Protein AF-A0AA35RK53-F1 (afdb_monomer_lite)

Radius of gyration: 33.35 Å; chains: 1; bounding box: 80×102×59 Å

Organism: Geodia barretti (NCBI:txid519541)

Structure (mmCIF, N/CA/C/O backbone):
data_AF-A0AA35RK53-F1
#
_entry.id   AF-A0AA35RK53-F1
#
loop_
_atom_site.group_PDB
_atom_site.id
_atom_site.type_symbol
_atom_site.label_atom_id
_atom_site.label_alt_id
_atom_site.label_comp_id
_atom_site.label_asym_id
_atom_site.label_entity_id
_atom_site.label_seq_id
_atom_site.pdbx_PDB_ins_code
_atom_site.Cartn_x
_atom_site.Cartn_y
_atom_site.Cartn_z
_atom_site.occupancy
_atom_site.B_iso_or_equiv
_atom_site.auth_seq_id
_atom_site.auth_comp_id
_atom_site.auth_asym_id
_atom_site.auth_atom_id
_atom_site.pdbx_PDB_model_num
ATOM 1 N N . ALA A 1 1 ? 14.355 -31.592 -8.304 1.00 63.59 1 ALA A N 1
ATOM 2 C CA . ALA A 1 1 ? 13.501 -31.506 -7.093 1.00 63.59 1 ALA A CA 1
ATOM 3 C C . ALA A 1 1 ? 13.730 -30.232 -6.264 1.00 63.59 1 ALA A C 1
ATOM 5 O O . ALA A 1 1 ? 12.750 -29.632 -5.846 1.00 63.59 1 ALA A O 1
ATOM 6 N N . SER A 1 2 ? 14.978 -29.804 -6.009 1.00 84.50 2 SER A N 1
ATOM 7 C CA . SER A 1 2 ? 15.268 -28.591 -5.212 1.00 84.50 2 SER A CA 1
ATOM 8 C C . SER A 1 2 ? 14.696 -27.302 -5.826 1.00 84.50 2 SER A C 1
ATOM 10 O O . SER A 1 2 ? 13.985 -26.572 -5.142 1.00 84.50 2 SER A O 1
ATOM 12 N N . GLU A 1 3 ? 14.919 -27.075 -7.125 1.00 92.06 3 GLU A N 1
ATOM 13 C CA . GLU A 1 3 ? 14.491 -25.839 -7.800 1.00 92.06 3 GLU A CA 1
ATOM 14 C C . GLU A 1 3 ? 12.965 -25.690 -7.890 1.00 92.06 3 GLU A C 1
ATOM 16 O O . GLU A 1 3 ? 12.440 -24.626 -7.579 1.00 92.06 3 GLU A O 1
ATOM 21 N N . LEU A 1 4 ? 12.225 -26.772 -8.167 1.00 94.00 4 LEU A N 1
ATOM 22 C CA . LEU A 1 4 ? 10.753 -26.731 -8.193 1.00 94.00 4 LEU A CA 1
ATOM 23 C C . LEU A 1 4 ? 10.157 -26.299 -6.844 1.00 94.00 4 LEU A C 1
ATOM 25 O O . LEU A 1 4 ? 9.155 -25.590 -6.807 1.00 94.00 4 LEU A O 1
ATOM 29 N N . ARG A 1 5 ? 10.784 -26.687 -5.725 1.00 94.12 5 ARG A N 1
ATOM 30 C CA . ARG A 1 5 ? 10.340 -26.260 -4.389 1.00 94.12 5 ARG A CA 1
ATOM 31 C C . ARG A 1 5 ? 10.546 -24.765 -4.169 1.00 94.12 5 ARG A C 1
ATOM 33 O O . ARG A 1 5 ? 9.706 -24.132 -3.535 1.00 94.12 5 ARG A O 1
ATOM 40 N N . LYS A 1 6 ? 11.643 -24.198 -4.678 1.00 95.50 6 LYS A N 1
ATOM 41 C CA . LYS A 1 6 ? 11.921 -22.759 -4.567 1.00 95.50 6 LYS A CA 1
ATOM 42 C C . LYS A 1 6 ? 10.910 -21.948 -5.369 1.00 95.50 6 LYS A C 1
ATOM 44 O O . LYS A 1 6 ? 10.306 -21.041 -4.806 1.00 95.50 6 LYS A O 1
ATOM 49 N N . VAL A 1 7 ? 10.674 -22.338 -6.623 1.00 95.38 7 VAL A N 1
ATOM 50 C CA . VAL A 1 7 ? 9.692 -21.688 -7.505 1.00 95.38 7 VAL A CA 1
ATOM 51 C C . VAL A 1 7 ? 8.298 -21.736 -6.881 1.00 95.38 7 VAL A C 1
ATOM 53 O O . VAL A 1 7 ? 7.684 -20.693 -6.671 1.00 95.38 7 VAL A O 1
ATOM 56 N N . SER A 1 8 ? 7.852 -22.920 -6.448 1.00 96.19 8 SER A N 1
ATOM 57 C CA . SER A 1 8 ? 6.562 -23.083 -5.766 1.00 96.19 8 SER A CA 1
ATOM 58 C C . SER A 1 8 ? 6.447 -22.212 -4.506 1.00 96.19 8 SER A C 1
ATOM 60 O O . SER A 1 8 ? 5.409 -21.595 -4.265 1.00 96.19 8 SER A O 1
ATOM 62 N N . ARG A 1 9 ? 7.522 -22.100 -3.711 1.00 95.81 9 ARG A N 1
ATOM 63 C CA . ARG A 1 9 ? 7.539 -21.238 -2.522 1.00 95.81 9 ARG A CA 1
ATOM 64 C C . ARG A 1 9 ? 7.428 -19.759 -2.879 1.00 95.81 9 ARG A C 1
ATOM 66 O O . ARG A 1 9 ? 6.720 -19.038 -2.182 1.00 95.81 9 ARG A O 1
ATOM 73 N N . TRP A 1 10 ? 8.119 -19.292 -3.915 1.00 95.94 10 TRP A N 1
ATOM 74 C CA . TRP A 1 10 ? 8.025 -17.899 -4.356 1.00 95.94 10 TRP A CA 1
ATOM 75 C C . TRP A 1 10 ? 6.619 -17.555 -4.835 1.00 95.94 10 TRP A C 1
ATOM 77 O O . TRP A 1 10 ? 6.064 -16.548 -4.399 1.00 95.94 10 TRP A O 1
ATOM 87 N N . GLU A 1 11 ? 6.011 -18.428 -5.637 1.00 97.12 11 GLU A N 1
ATOM 88 C CA . GLU A 1 11 ? 4.624 -18.268 -6.074 1.00 97.12 11 GLU A CA 1
ATOM 89 C C . GLU A 1 11 ? 3.655 -18.227 -4.890 1.00 97.12 11 GLU A C 1
ATOM 91 O O . GLU A 1 11 ? 2.793 -17.349 -4.824 1.00 97.12 11 GLU A O 1
ATOM 96 N N . TYR A 1 12 ? 3.816 -19.141 -3.926 1.00 96.94 12 TYR A N 1
ATOM 97 C CA . TYR A 1 12 ? 3.001 -19.153 -2.714 1.00 96.94 12 TYR A CA 1
ATOM 98 C C . TYR A 1 12 ? 3.155 -17.857 -1.918 1.00 96.94 12 TYR A C 1
ATOM 100 O O . TYR A 1 12 ? 2.156 -17.277 -1.515 1.00 96.94 12 TYR A O 1
ATOM 108 N N . LEU A 1 13 ? 4.379 -17.366 -1.709 1.00 97.31 13 LEU A N 1
ATOM 109 C CA . LEU A 1 13 ? 4.610 -16.127 -0.962 1.00 97.31 13 LEU A CA 1
ATOM 110 C C . LEU A 1 13 ? 4.017 -14.905 -1.673 1.00 97.31 13 LEU A C 1
ATOM 112 O O . LEU A 1 13 ? 3.473 -14.025 -1.005 1.00 97.31 13 LEU A O 1
ATOM 116 N N . GLY A 1 14 ? 4.080 -14.864 -3.007 1.00 95.69 14 GLY A N 1
ATOM 117 C CA . GLY A 1 14 ? 3.433 -13.828 -3.811 1.00 95.69 14 GLY A CA 1
ATOM 118 C C . GLY A 1 14 ? 1.914 -13.835 -3.637 1.00 95.69 14 GLY A C 1
ATOM 119 O O . GLY A 1 14 ? 1.332 -12.813 -3.267 1.00 95.69 14 GLY A O 1
ATOM 120 N N . LYS A 1 15 ? 1.283 -15.005 -3.810 1.00 97.69 15 LYS A N 1
ATOM 121 C CA . LYS A 1 15 ? -0.164 -15.193 -3.597 1.00 97.69 15 LYS A CA 1
ATOM 122 C C . LYS A 1 15 ? -0.565 -14.855 -2.164 1.00 97.69 15 LYS A C 1
ATOM 124 O O . LYS A 1 15 ? -1.471 -14.058 -1.948 1.00 97.69 15 LYS A O 1
ATOM 129 N N . ARG A 1 16 ? 0.185 -15.360 -1.185 1.00 97.81 16 ARG A N 1
ATOM 130 C CA . ARG A 1 16 ? -0.079 -15.158 0.241 1.00 97.81 16 ARG A CA 1
ATOM 131 C C . ARG A 1 16 ? -0.005 -13.692 0.646 1.00 97.81 16 ARG A C 1
ATOM 133 O O . ARG A 1 16 ? -0.810 -13.239 1.453 1.00 97.81 16 ARG A O 1
ATOM 140 N N . ARG A 1 17 ? 0.955 -12.945 0.096 1.00 95.12 17 ARG A N 1
ATOM 141 C CA . ARG A 1 17 ? 1.045 -11.496 0.303 1.00 95.12 17 ARG A CA 1
ATOM 142 C C . ARG A 1 17 ? -0.202 -10.793 -0.233 1.00 95.12 17 ARG A C 1
ATOM 144 O O . ARG A 1 17 ? -0.721 -9.913 0.442 1.00 95.12 17 ARG A O 1
ATOM 151 N N . ALA A 1 18 ? -0.668 -11.160 -1.428 1.00 96.06 18 ALA A N 1
ATOM 152 C CA . ALA A 1 18 ? -1.866 -10.567 -2.017 1.00 96.06 18 ALA A CA 1
ATOM 153 C C . ALA A 1 18 ? -3.121 -10.880 -1.186 1.00 96.06 18 ALA A C 1
ATOM 155 O O . ALA A 1 18 ? -3.829 -9.950 -0.813 1.00 96.06 18 ALA A O 1
ATOM 156 N N . GLU A 1 19 ? -3.323 -12.149 -0.817 1.00 97.81 19 GLU A N 1
ATOM 157 C CA . GLU A 1 19 ? -4.418 -12.597 0.056 1.00 97.81 19 GLU A CA 1
ATOM 158 C C . GLU A 1 19 ? -4.453 -11.820 1.374 1.00 97.81 19 GLU A C 1
ATOM 160 O O . GLU A 1 19 ? -5.504 -11.336 1.771 1.00 97.81 19 GLU A O 1
ATOM 165 N N . LYS A 1 20 ? -3.299 -11.637 2.031 1.00 97.00 20 LYS A N 1
ATOM 166 C CA . LYS A 1 20 ? -3.234 -10.943 3.325 1.00 97.00 20 LYS A CA 1
ATOM 167 C C . LYS A 1 20 ? -3.585 -9.459 3.254 1.00 97.00 20 LYS A C 1
ATOM 169 O O . LYS A 1 20 ? -4.083 -8.917 4.233 1.00 97.00 20 LYS A O 1
ATOM 174 N N . VAL A 1 21 ? -3.323 -8.802 2.125 1.00 97.38 21 VAL A N 1
ATOM 175 C CA . VAL A 1 21 ? -3.733 -7.403 1.929 1.00 97.38 21 VAL A CA 1
ATOM 176 C C . VAL A 1 21 ? -5.242 -7.304 1.714 1.00 97.38 21 VAL A C 1
ATOM 178 O O . VAL A 1 21 ? -5.852 -6.368 2.218 1.00 97.38 21 VAL A O 1
ATOM 181 N N . VAL A 1 22 ? -5.839 -8.265 1.002 1.00 97.88 22 VAL A N 1
ATOM 182 C CA . VAL A 1 22 ? -7.299 -8.336 0.829 1.00 97.88 22 VAL A CA 1
ATOM 183 C C . VAL A 1 22 ? -7.976 -8.607 2.170 1.00 97.88 22 VAL A C 1
ATOM 185 O O . VAL A 1 22 ? -8.822 -7.826 2.573 1.00 97.88 22 VAL A O 1
ATOM 188 N N . GLU A 1 23 ? -7.509 -9.612 2.915 1.00 97.69 23 GLU A N 1
ATOM 189 C CA . GLU A 1 23 ? -8.007 -9.929 4.262 1.00 97.69 23 GLU A CA 1
ATOM 190 C C . GLU A 1 23 ? -7.956 -8.709 5.195 1.00 97.69 23 GLU A C 1
ATOM 192 O O . GLU A 1 23 ? -8.937 -8.404 5.856 1.00 97.69 23 GLU A O 1
ATOM 197 N N . LEU A 1 24 ? -6.854 -7.946 5.200 1.00 98.06 24 LEU A N 1
ATOM 198 C CA . LEU A 1 24 ? -6.752 -6.726 6.011 1.00 98.06 24 LEU A CA 1
ATOM 199 C C . LEU A 1 24 ? -7.747 -5.634 5.587 1.00 98.06 24 LEU A C 1
ATOM 201 O O . LEU A 1 24 ? -8.206 -4.858 6.426 1.00 98.06 24 LEU A O 1
ATOM 205 N N . ARG A 1 25 ? -8.036 -5.532 4.287 1.00 97.81 25 ARG A N 1
ATOM 206 C CA . ARG A 1 25 ? -8.996 -4.567 3.746 1.00 97.81 25 ARG A CA 1
ATOM 207 C C . ARG A 1 25 ? -10.424 -4.950 4.126 1.00 97.81 25 ARG A C 1
ATOM 209 O O . ARG A 1 25 ? -11.182 -4.074 4.531 1.00 97.81 25 ARG A O 1
ATOM 216 N N . ASP A 1 26 ? -10.748 -6.233 4.028 1.00 98.19 26 ASP A N 1
ATOM 217 C CA . ASP A 1 26 ? -12.053 -6.778 4.400 1.00 98.19 26 ASP A CA 1
ATOM 218 C C . ASP A 1 26 ? -12.273 -6.656 5.916 1.00 98.19 26 ASP A C 1
ATOM 220 O O . ASP A 1 26 ? -13.304 -6.144 6.337 1.00 98.19 26 ASP A O 1
ATOM 224 N N . ASP A 1 27 ? -11.259 -6.971 6.732 1.00 97.56 27 ASP A N 1
ATOM 225 C CA . ASP A 1 27 ? -11.285 -6.768 8.188 1.00 97.56 27 ASP A CA 1
ATOM 226 C C . ASP A 1 27 ? -11.613 -5.312 8.565 1.00 97.56 27 ASP A C 1
ATOM 228 O O . ASP A 1 27 ? -12.356 -5.057 9.512 1.00 97.56 27 ASP A O 1
ATOM 232 N N . LEU A 1 28 ? -11.025 -4.340 7.857 1.00 97.69 28 LEU A N 1
ATOM 233 C CA . LEU A 1 28 ? -11.290 -2.918 8.088 1.00 97.69 28 LEU A CA 1
ATOM 234 C C . LEU A 1 28 ? -12.712 -2.526 7.672 1.00 97.69 28 LEU A C 1
ATOM 236 O O . LEU A 1 28 ? -13.356 -1.763 8.390 1.00 97.69 28 LEU A O 1
ATOM 240 N N . ALA A 1 29 ? -13.197 -3.047 6.544 1.00 97.88 29 ALA A N 1
ATOM 241 C CA . ALA A 1 29 ? -14.552 -2.792 6.065 1.00 97.88 29 ALA A CA 1
ATOM 242 C C . ALA A 1 29 ? -15.610 -3.374 7.016 1.00 97.88 29 ALA A C 1
ATOM 244 O O . ALA A 1 29 ? -16.604 -2.712 7.313 1.00 97.88 29 ALA A O 1
ATOM 245 N N . ASP A 1 30 ? -15.369 -4.575 7.542 1.00 97.44 30 ASP A N 1
ATOM 246 C CA . ASP A 1 30 ? -16.231 -5.212 8.535 1.00 97.44 30 ASP A CA 1
ATOM 247 C C . ASP A 1 30 ? -16.241 -4.429 9.851 1.00 97.44 30 ASP A C 1
ATOM 249 O O . ASP A 1 30 ? -17.304 -4.233 10.440 1.00 97.44 30 ASP A O 1
ATOM 253 N N . GLU A 1 31 ? -15.084 -3.940 10.313 1.00 95.56 31 GLU A N 1
ATOM 254 C CA . GLU A 1 31 ? -15.009 -3.086 11.505 1.00 95.56 31 GLU A CA 1
ATOM 255 C C . GLU A 1 31 ? -15.782 -1.772 11.313 1.00 95.56 31 GLU A C 1
ATOM 257 O O . GLU A 1 31 ? -16.543 -1.375 12.197 1.00 95.56 31 GLU A O 1
ATOM 262 N N . GLU A 1 32 ? -15.633 -1.116 10.160 1.00 94.94 32 GLU A N 1
ATOM 263 C CA . GLU A 1 32 ? -16.369 0.109 9.835 1.00 94.94 32 GLU A CA 1
ATOM 264 C C . GLU A 1 32 ? -17.883 -0.140 9.783 1.00 94.94 32 GLU A C 1
ATOM 266 O O . GLU A 1 32 ? -18.657 0.621 10.368 1.00 94.94 32 GLU A O 1
ATOM 271 N N . PHE A 1 33 ? -18.307 -1.232 9.143 1.00 96.62 33 PHE A N 1
ATOM 272 C CA . PHE A 1 33 ? -19.716 -1.588 9.008 1.00 96.62 33 PHE A CA 1
ATOM 273 C C . PHE A 1 33 ? -20.353 -2.014 10.337 1.00 96.62 33 PHE A C 1
ATOM 275 O O . PHE A 1 33 ? -21.461 -1.587 10.660 1.00 96.62 33 PHE A O 1
ATOM 282 N N . LEU A 1 34 ? -19.675 -2.854 11.123 1.00 95.69 34 LEU A N 1
ATOM 283 C CA . LEU A 1 34 ? -20.233 -3.424 12.351 1.00 95.69 34 LEU A CA 1
ATOM 284 C C . LEU A 1 34 ? -20.271 -2.414 13.504 1.00 95.69 34 LEU A C 1
ATOM 286 O O . LEU A 1 34 ? -21.145 -2.500 14.370 1.00 95.69 34 LEU A O 1
ATOM 290 N N . PHE A 1 35 ? -19.327 -1.468 13.534 1.00 94.75 35 PHE A N 1
ATOM 291 C CA . PHE A 1 35 ? -19.141 -0.553 14.660 1.00 94.75 35 PHE A CA 1
ATOM 292 C C . PHE A 1 35 ? -19.462 0.915 14.354 1.00 94.75 35 PHE A C 1
ATOM 294 O O . PHE A 1 35 ? -19.226 1.747 15.235 1.00 94.75 35 PHE A O 1
ATOM 301 N N . SER A 1 36 ? -20.053 1.235 13.193 1.00 92.31 36 SER A N 1
ATOM 302 C CA . SER A 1 36 ? -20.387 2.610 12.767 1.00 92.31 36 SER A CA 1
ATOM 303 C C . SER A 1 36 ? -21.145 3.420 13.826 1.00 92.31 36 SER A C 1
ATOM 305 O O . SER A 1 36 ? -20.862 4.598 14.042 1.00 92.31 36 SER A O 1
ATOM 307 N N . ASP A 1 37 ? -22.076 2.770 14.527 1.00 92.88 37 ASP A N 1
ATOM 308 C CA . ASP A 1 37 ? -22.997 3.416 15.469 1.00 92.88 37 ASP A CA 1
ATOM 309 C C . ASP A 1 37 ? -22.523 3.309 16.931 1.00 92.88 37 ASP A C 1
ATOM 311 O O . ASP A 1 37 ? -23.157 3.827 17.856 1.00 92.88 37 ASP A O 1
ATOM 315 N N . SER A 1 38 ? -21.400 2.625 17.165 1.00 93.50 38 SER A N 1
ATOM 316 C CA . SER A 1 38 ? -20.881 2.328 18.499 1.00 93.50 38 SER A CA 1
ATOM 317 C C . SER A 1 38 ? -19.721 3.249 18.889 1.00 93.50 38 SER A C 1
ATOM 319 O O . SER A 1 38 ? -18.963 3.749 18.061 1.00 93.50 38 SER A O 1
ATOM 321 N N . LYS A 1 39 ? -19.551 3.489 20.193 1.00 92.81 39 LYS A N 1
ATOM 322 C CA . LYS A 1 39 ? -18.408 4.259 20.701 1.00 92.81 39 LYS A CA 1
ATOM 323 C C . LYS A 1 39 ? -17.227 3.322 20.941 1.00 92.81 39 LYS A C 1
ATOM 325 O O . LYS A 1 39 ? -17.216 2.617 21.945 1.00 92.81 39 LYS A O 1
ATOM 330 N N . LEU A 1 40 ? -16.220 3.377 20.069 1.00 93.19 40 LEU A N 1
ATOM 331 C CA . LEU A 1 40 ? -14.975 2.628 20.253 1.00 93.19 40 LEU A CA 1
ATOM 332 C C . LEU A 1 40 ? -14.180 3.137 21.465 1.00 93.19 40 LEU A C 1
ATOM 334 O O . LEU A 1 40 ? -14.065 4.349 21.703 1.00 93.19 40 LEU A O 1
ATOM 338 N N . THR A 1 41 ? -13.580 2.206 22.202 1.00 97.00 41 THR A N 1
ATOM 339 C CA . THR A 1 41 ? -12.625 2.498 23.275 1.00 97.00 41 THR A CA 1
ATOM 340 C C . THR A 1 41 ? -11.318 3.065 22.710 1.00 97.00 41 THR A C 1
ATOM 342 O O . THR A 1 41 ? -11.027 2.956 21.519 1.00 97.00 41 THR A O 1
ATOM 345 N N . ARG A 1 42 ? -10.481 3.670 23.566 1.00 97.19 42 ARG A N 1
ATOM 346 C CA . ARG A 1 42 ? -9.186 4.229 23.134 1.00 97.19 42 ARG A CA 1
ATOM 347 C C . ARG A 1 42 ? -8.299 3.179 22.453 1.00 97.19 42 ARG A C 1
ATOM 349 O O . ARG A 1 42 ? -7.722 3.457 21.411 1.00 97.19 42 ARG A O 1
ATOM 356 N N . VAL A 1 43 ? -8.233 1.977 23.023 1.00 97.38 43 VAL A N 1
ATOM 357 C CA . VAL A 1 43 ? -7.381 0.887 22.519 1.00 97.38 43 VAL A CA 1
ATOM 358 C C . VAL A 1 43 ? -7.872 0.377 21.163 1.00 97.38 43 VAL A C 1
ATOM 360 O O . VAL A 1 43 ? -7.066 0.088 20.283 1.00 97.38 43 VAL A O 1
ATOM 363 N N . GLU A 1 44 ? -9.187 0.280 20.973 1.00 95.00 44 GLU A N 1
ATOM 364 C CA . GLU A 1 44 ? -9.770 -0.147 19.696 1.00 95.00 44 GLU A CA 1
ATOM 365 C C . GLU A 1 44 ? -9.538 0.895 18.601 1.00 95.00 44 GLU A C 1
ATOM 367 O O . GLU A 1 44 ? -9.161 0.527 17.492 1.00 95.00 44 GLU A O 1
ATOM 372 N N . LYS A 1 45 ? -9.655 2.190 18.925 1.00 96.25 45 LYS A N 1
ATOM 373 C CA . LYS A 1 45 ? -9.309 3.274 17.992 1.00 96.25 45 LYS A CA 1
ATOM 374 C C . LYS A 1 45 ? -7.847 3.217 17.566 1.00 96.25 45 LYS A C 1
ATOM 376 O O . LYS A 1 45 ? -7.565 3.233 16.376 1.00 96.25 45 LYS A O 1
ATOM 381 N N . GLU A 1 46 ? -6.923 3.085 18.518 1.00 97.88 46 GLU A N 1
ATOM 382 C CA . GLU A 1 46 ? -5.489 2.961 18.221 1.00 97.88 46 GLU A CA 1
ATOM 383 C C . GLU A 1 46 ? -5.195 1.732 17.343 1.00 97.88 46 GLU A C 1
ATOM 385 O O . GLU A 1 46 ? -4.396 1.803 16.408 1.00 97.88 46 GLU A O 1
ATOM 390 N N . ARG A 1 47 ? -5.874 0.605 17.598 1.00 97.00 47 ARG A N 1
ATOM 391 C CA . ARG A 1 47 ? -5.767 -0.607 16.774 1.00 97.00 47 ARG A CA 1
ATOM 392 C C . ARG A 1 47 ? -6.287 -0.381 15.352 1.00 97.00 47 ARG A C 1
ATOM 394 O O . ARG A 1 47 ? -5.608 -0.782 14.407 1.00 97.00 47 ARG A O 1
ATOM 401 N N . TYR A 1 48 ? -7.448 0.252 15.200 1.00 96.31 48 TYR A N 1
ATOM 402 C CA . TYR A 1 48 ? -8.033 0.587 13.900 1.00 96.31 48 TYR A CA 1
ATOM 403 C C . TYR A 1 48 ? -7.120 1.536 13.107 1.00 96.31 48 TYR A C 1
ATOM 405 O O . TYR A 1 48 ? -6.785 1.285 11.949 1.00 96.31 48 TYR A O 1
ATOM 413 N N . GLU A 1 49 ? -6.606 2.582 13.756 1.00 97.06 49 GLU A N 1
ATOM 414 C CA . GLU A 1 49 ? -5.629 3.500 13.164 1.00 97.06 49 GLU A CA 1
ATOM 415 C C . GLU A 1 49 ? -4.335 2.791 12.745 1.00 97.06 49 GLU A C 1
ATOM 417 O O . GLU A 1 49 ? -3.742 3.112 11.718 1.00 97.06 49 GLU A O 1
ATOM 422 N N . HIS A 1 50 ? -3.870 1.818 13.526 1.00 98.25 50 HIS A N 1
ATOM 423 C CA . HIS A 1 50 ? -2.697 1.036 13.155 1.00 98.25 50 HIS A CA 1
ATOM 424 C C . HIS A 1 50 ? -2.965 0.160 11.921 1.00 98.25 50 HIS A C 1
ATOM 426 O O . HIS A 1 50 ? -2.137 0.120 11.012 1.00 98.25 50 HIS A O 1
ATOM 432 N N . LYS A 1 51 ? -4.123 -0.514 11.854 1.00 98.12 51 LYS A N 1
ATOM 433 C CA . LYS A 1 51 ? -4.522 -1.323 10.688 1.00 98.12 51 LYS A CA 1
ATOM 434 C C . LYS A 1 51 ? -4.641 -0.479 9.417 1.00 98.12 51 LYS A C 1
ATOM 436 O O . LYS A 1 51 ? -4.108 -0.871 8.382 1.00 98.12 51 LYS A O 1
ATOM 441 N N . THR A 1 52 ? -5.275 0.690 9.503 1.00 98.12 52 THR A N 1
ATOM 442 C CA . THR A 1 52 ? -5.423 1.616 8.366 1.00 98.12 52 THR A CA 1
ATOM 443 C C . THR A 1 52 ? -4.073 2.145 7.877 1.00 98.12 52 THR A C 1
ATOM 445 O O . THR A 1 52 ? -3.803 2.106 6.677 1.00 98.12 52 THR A O 1
ATOM 448 N N . LYS A 1 53 ? -3.176 2.551 8.789 1.00 98.31 53 LYS A N 1
ATOM 449 C CA . LYS A 1 53 ? -1.794 2.941 8.445 1.00 98.31 53 LYS A CA 1
ATOM 450 C C . LYS A 1 53 ? -1.028 1.802 7.773 1.00 98.31 53 LYS A C 1
ATOM 452 O O . LYS A 1 53 ? -0.311 2.036 6.804 1.00 98.31 53 LYS A O 1
ATOM 457 N N . LEU A 1 54 ? -1.188 0.573 8.265 1.00 98.31 54 LEU A N 1
ATOM 458 C CA . LEU A 1 54 ? -0.537 -0.601 7.690 1.00 98.31 54 LEU A CA 1
ATOM 459 C C . LEU A 1 54 ? -1.035 -0.865 6.265 1.00 98.31 54 LEU A C 1
ATOM 461 O O . LEU A 1 54 ? -0.214 -1.066 5.373 1.00 98.31 54 LEU A O 1
ATOM 465 N N . LEU A 1 55 ? -2.351 -0.804 6.033 1.00 97.88 55 LEU A N 1
ATOM 466 C CA . LEU A 1 55 ? -2.932 -0.929 4.695 1.00 97.88 55 LEU A CA 1
ATOM 467 C C . LEU A 1 55 ? -2.333 0.121 3.745 1.00 97.88 55 LEU A C 1
ATOM 469 O O . LEU A 1 55 ? -1.789 -0.251 2.705 1.00 97.88 55 LEU A O 1
ATOM 473 N N . ALA A 1 56 ? -2.343 1.399 4.137 1.00 98.00 56 ALA A N 1
ATOM 474 C CA . ALA A 1 56 ? -1.799 2.493 3.333 1.00 98.00 56 ALA A CA 1
ATOM 475 C C . ALA A 1 56 ? -0.325 2.262 2.963 1.00 98.00 56 ALA A C 1
ATOM 477 O O . ALA A 1 56 ? 0.023 2.272 1.783 1.00 98.00 56 ALA A O 1
ATOM 478 N N . LEU A 1 57 ? 0.519 1.930 3.945 1.00 98.19 57 LEU A N 1
ATOM 479 C CA . LEU A 1 57 ? 1.937 1.652 3.714 1.00 98.19 57 LEU A CA 1
ATOM 480 C C . LEU A 1 57 ? 2.146 0.462 2.763 1.00 98.19 57 LEU A C 1
ATOM 482 O O . LEU A 1 57 ? 3.033 0.483 1.908 1.00 98.19 57 LEU A O 1
ATOM 486 N N . THR A 1 58 ? 1.326 -0.589 2.879 1.00 96.69 58 THR A N 1
ATOM 487 C CA . THR A 1 58 ? 1.417 -1.738 1.964 1.00 96.69 58 THR A CA 1
ATOM 488 C C . THR A 1 58 ? 0.990 -1.394 0.538 1.00 96.69 58 THR A C 1
ATOM 490 O O . THR A 1 58 ? 1.588 -1.908 -0.410 1.00 96.69 58 THR A O 1
ATOM 493 N N . GLU A 1 59 ? -0.012 -0.531 0.361 1.00 96.06 59 GLU A N 1
ATOM 494 C CA . GLU A 1 59 ? -0.440 -0.050 -0.955 1.00 96.06 59 GLU A CA 1
ATOM 495 C C . GLU A 1 59 ? 0.610 0.871 -1.585 1.00 96.06 59 GLU A C 1
ATOM 497 O O . GLU A 1 59 ? 0.941 0.706 -2.758 1.00 96.06 59 GLU A O 1
ATOM 502 N N . GLU A 1 60 ? 1.185 1.790 -0.809 1.00 96.94 60 GLU A N 1
ATOM 503 C CA . GLU A 1 60 ? 2.288 2.655 -1.239 1.00 96.94 60 GLU A CA 1
ATOM 504 C C . GLU A 1 60 ? 3.503 1.839 -1.675 1.00 96.94 60 GLU A C 1
ATOM 506 O O . GLU A 1 60 ? 4.047 2.070 -2.753 1.00 96.94 60 GLU A O 1
ATOM 511 N N . HIS A 1 61 ? 3.881 0.816 -0.904 1.00 95.38 61 HIS A N 1
ATOM 512 C CA . HIS A 1 61 ? 4.974 -0.077 -1.276 1.00 95.38 61 HIS A CA 1
ATOM 513 C C . HIS A 1 61 ? 4.685 -0.830 -2.586 1.00 95.38 61 HIS A C 1
ATOM 515 O O . HIS A 1 61 ? 5.594 -1.043 -3.390 1.00 95.38 61 HIS A O 1
ATOM 521 N N . LYS A 1 62 ? 3.441 -1.272 -2.825 1.00 92.88 62 LYS A N 1
ATOM 522 C CA . LYS A 1 62 ? 3.071 -1.911 -4.102 1.00 92.88 62 LYS A CA 1
ATOM 523 C C . LYS A 1 62 ? 3.210 -0.931 -5.270 1.00 92.88 62 LYS A C 1
ATOM 525 O O . LYS A 1 62 ? 3.867 -1.269 -6.249 1.00 92.88 62 LYS A O 1
ATOM 530 N N . LYS A 1 63 ? 2.679 0.287 -5.126 1.00 93.56 63 LYS A N 1
ATOM 531 C CA . LYS A 1 63 ? 2.781 1.354 -6.138 1.00 93.56 63 LYS A CA 1
ATOM 532 C C . LYS A 1 63 ? 4.237 1.730 -6.429 1.00 93.56 63 LYS A C 1
ATOM 534 O O . LYS A 1 63 ? 4.620 1.862 -7.586 1.00 93.56 63 LYS A O 1
ATOM 539 N N . ALA A 1 64 ? 5.065 1.852 -5.392 1.00 93.12 64 ALA A N 1
ATOM 540 C CA . ALA A 1 64 ? 6.488 2.144 -5.538 1.00 93.12 64 ALA A CA 1
ATOM 541 C C . ALA A 1 64 ? 7.230 1.031 -6.295 1.00 93.12 64 ALA A C 1
ATOM 543 O O . ALA A 1 64 ? 8.031 1.325 -7.178 1.00 93.12 64 ALA A O 1
ATOM 544 N N . ALA A 1 65 ? 6.926 -0.240 -6.008 1.00 89.00 65 ALA A N 1
ATOM 545 C CA . ALA A 1 65 ? 7.514 -1.375 -6.720 1.00 89.00 65 ALA A CA 1
ATOM 546 C C . ALA A 1 65 ? 7.097 -1.426 -8.204 1.00 89.00 65 ALA A C 1
ATOM 548 O O . ALA A 1 65 ? 7.892 -1.813 -9.059 1.00 89.00 65 ALA A O 1
ATOM 549 N N . GLU A 1 66 ? 5.863 -1.031 -8.526 1.00 88.06 66 GLU A N 1
ATOM 550 C CA . GLU A 1 66 ? 5.391 -0.913 -9.911 1.00 88.06 66 GLU A CA 1
ATOM 551 C C . GLU A 1 66 ? 6.116 0.213 -10.656 1.00 88.06 66 GLU A C 1
ATOM 553 O O . GLU A 1 66 ? 6.603 -0.009 -11.765 1.00 88.06 66 GLU A O 1
ATOM 558 N N . LEU A 1 67 ? 6.271 1.381 -10.026 1.00 85.62 67 LEU A N 1
ATOM 559 C CA . LEU A 1 67 ? 7.016 2.505 -10.596 1.00 85.62 67 LEU A CA 1
ATOM 560 C C . LEU A 1 67 ? 8.495 2.153 -10.817 1.00 85.62 67 LEU A C 1
ATOM 562 O O . LEU A 1 67 ? 9.038 2.405 -11.888 1.00 85.62 67 LEU A O 1
ATOM 566 N N . GLU A 1 68 ? 9.141 1.513 -9.840 1.00 80.69 68 GLU A N 1
ATOM 567 C CA . GLU A 1 68 ? 10.526 1.048 -9.961 1.00 80.69 68 GLU A CA 1
ATOM 568 C C . GLU A 1 68 ? 10.688 0.051 -11.117 1.00 80.69 68 GLU A C 1
ATOM 570 O O . GLU A 1 68 ? 11.658 0.118 -11.873 1.00 80.69 68 GLU A O 1
ATOM 575 N N . ARG A 1 69 ? 9.724 -0.863 -11.289 1.00 79.69 69 ARG A N 1
ATOM 576 C CA . ARG A 1 69 ? 9.735 -1.831 -12.390 1.00 79.69 69 ARG A CA 1
ATOM 577 C C . ARG A 1 69 ? 9.690 -1.146 -13.756 1.00 79.69 69 ARG A C 1
ATOM 579 O O . ARG A 1 69 ? 10.367 -1.619 -14.661 1.00 79.69 69 ARG A O 1
ATOM 586 N N . VAL A 1 70 ? 8.922 -0.066 -13.901 1.00 76.06 70 VAL A N 1
ATOM 587 C CA . VAL A 1 70 ? 8.836 0.711 -15.151 1.00 76.06 70 VAL A CA 1
ATOM 588 C C . VAL A 1 70 ? 10.155 1.427 -15.456 1.00 76.06 70 VAL A C 1
ATOM 590 O O . VAL A 1 70 ? 10.577 1.467 -16.606 1.00 76.06 70 VAL A O 1
ATOM 593 N N . GLN A 1 71 ? 10.844 1.935 -14.432 1.00 69.88 71 GLN A N 1
ATOM 594 C CA . GLN A 1 71 ? 12.090 2.693 -14.601 1.00 69.88 71 GLN A CA 1
ATOM 595 C C . GLN A 1 71 ? 13.323 1.816 -14.898 1.00 69.88 71 GLN A C 1
ATOM 597 O O . GLN A 1 71 ? 14.369 2.331 -15.296 1.00 69.88 71 GLN A O 1
ATOM 602 N N . ARG A 1 72 ? 13.252 0.496 -14.683 1.00 77.31 72 ARG A N 1
ATOM 603 C CA . ARG A 1 72 ? 14.382 -0.427 -14.883 1.00 77.31 72 ARG A CA 1
ATOM 604 C C . ARG A 1 72 ? 14.437 -0.943 -16.324 1.00 77.31 72 ARG A C 1
ATOM 606 O O . ARG A 1 72 ? 13.442 -1.437 -16.844 1.00 77.31 72 ARG A O 1
ATOM 613 N N . TYR A 1 73 ? 15.628 -0.926 -16.937 1.00 78.75 73 TYR A N 1
ATOM 614 C CA . TYR A 1 73 ? 15.848 -1.565 -18.242 1.00 78.75 73 TYR A CA 1
ATOM 615 C C . TYR A 1 73 ? 15.575 -3.072 -18.151 1.00 78.75 73 TYR A C 1
ATOM 617 O O . TYR A 1 73 ? 16.230 -3.789 -17.391 1.00 78.75 73 TYR A O 1
ATOM 625 N N . TYR A 1 74 ? 14.611 -3.548 -18.936 1.00 74.56 74 TYR A N 1
ATOM 626 C CA . TYR A 1 74 ? 14.296 -4.964 -19.081 1.00 74.56 74 TYR A CA 1
ATOM 627 C C . TYR A 1 74 ? 14.884 -5.465 -20.401 1.00 74.56 74 TYR A C 1
ATOM 629 O O . TYR A 1 74 ? 14.483 -5.005 -21.470 1.00 74.56 74 TYR A O 1
ATOM 637 N N . MET A 1 75 ? 15.857 -6.381 -20.325 1.00 79.19 75 MET A N 1
ATOM 638 C CA . MET A 1 75 ? 16.443 -6.993 -21.518 1.00 79.19 75 MET A CA 1
ATOM 639 C C . MET A 1 75 ? 15.380 -7.857 -22.210 1.00 79.19 75 MET A C 1
ATOM 641 O O . MET A 1 75 ? 14.842 -8.754 -21.558 1.00 79.19 75 MET A O 1
ATOM 645 N N . PRO A 1 76 ? 15.062 -7.603 -23.491 1.00 81.25 76 PRO A N 1
ATOM 646 C CA . PRO A 1 76 ? 14.107 -8.423 -24.225 1.00 81.25 76 PRO A CA 1
ATOM 647 C C . PRO A 1 76 ? 14.559 -9.886 -24.293 1.00 81.25 76 PRO A C 1
ATOM 649 O O . PRO A 1 76 ? 15.748 -10.164 -24.436 1.00 81.25 76 PRO A O 1
ATOM 652 N N . GLU A 1 77 ? 13.609 -10.813 -24.196 1.00 81.06 77 GLU A N 1
ATOM 653 C CA . GLU A 1 77 ? 13.848 -12.236 -24.449 1.00 81.06 77 GLU A CA 1
ATOM 654 C C . GLU A 1 77 ? 13.839 -12.495 -25.966 1.00 81.06 77 GLU A C 1
ATOM 656 O O . GLU A 1 77 ? 13.012 -11.926 -26.679 1.00 81.06 77 GLU A O 1
ATOM 661 N N . ASP A 1 78 ? 14.737 -13.356 -26.460 1.00 76.31 78 ASP A N 1
ATOM 662 C CA . ASP A 1 78 ? 14.997 -13.550 -27.901 1.00 76.31 78 ASP A CA 1
ATOM 663 C C . ASP A 1 78 ? 13.756 -13.972 -28.719 1.00 76.31 78 ASP A C 1
ATOM 665 O O . ASP A 1 78 ? 13.648 -13.649 -29.904 1.00 76.31 78 ASP A O 1
ATOM 669 N N . ASP A 1 79 ? 12.789 -14.645 -28.089 1.00 75.94 79 ASP A N 1
ATOM 670 C CA . ASP A 1 79 ? 11.563 -15.135 -28.736 1.00 75.94 79 ASP A CA 1
ATOM 671 C C . ASP A 1 79 ? 10.389 -14.136 -28.681 1.00 75.94 79 ASP A C 1
ATOM 673 O O . ASP A 1 79 ? 9.324 -14.373 -29.265 1.00 75.94 79 ASP A O 1
ATOM 677 N N . VAL A 1 80 ? 10.552 -13.001 -27.993 1.00 71.19 80 VAL A N 1
ATOM 678 C CA . VAL A 1 80 ? 9.483 -12.022 -27.771 1.00 71.19 80 VAL A CA 1
ATOM 679 C C . VAL A 1 80 ? 9.776 -10.770 -28.589 1.00 71.19 80 VAL A C 1
ATOM 681 O O . VAL A 1 80 ? 10.736 -10.047 -28.334 1.00 71.19 80 VAL A O 1
ATOM 684 N N . 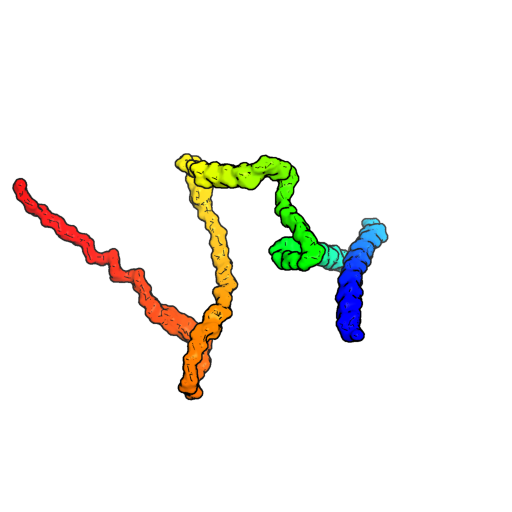LYS A 1 81 ? 8.917 -10.468 -29.576 1.00 72.25 81 LYS A N 1
ATOM 685 C CA . LYS A 1 81 ? 8.979 -9.177 -30.282 1.00 72.25 81 LYS A CA 1
ATOM 686 C C . LYS A 1 81 ? 8.972 -8.057 -29.236 1.00 72.25 81 LYS A C 1
ATOM 688 O O . LYS A 1 81 ? 8.093 -8.091 -28.370 1.00 72.25 81 LYS A O 1
ATOM 693 N N . PRO A 1 82 ? 9.904 -7.088 -29.301 1.00 61.69 82 PRO A N 1
ATOM 694 C CA . PRO A 1 82 ? 9.997 -6.054 -28.284 1.00 61.69 82 PRO A CA 1
ATOM 695 C C . PRO A 1 82 ? 8.640 -5.364 -28.160 1.00 61.69 82 PRO A C 1
ATOM 697 O O . PRO A 1 82 ? 8.068 -4.915 -29.158 1.00 61.69 82 PRO A O 1
ATOM 700 N N . GLN A 1 83 ? 8.103 -5.332 -26.939 1.00 62.41 83 GLN A N 1
ATOM 701 C CA . GLN A 1 83 ? 6.945 -4.501 -26.644 1.00 62.41 83 GLN A CA 1
ATOM 702 C C . GLN A 1 83 ? 7.369 -3.068 -26.947 1.00 62.41 83 GLN A C 1
ATOM 704 O O . GLN A 1 83 ? 8.389 -2.604 -26.438 1.00 62.41 83 GLN A O 1
ATOM 709 N N . ILE A 1 84 ? 6.645 -2.416 -27.857 1.00 58.03 84 ILE A N 1
ATOM 710 C CA . ILE A 1 84 ? 6.916 -1.036 -28.251 1.00 58.03 84 ILE A CA 1
ATOM 711 C C . ILE A 1 84 ? 6.961 -0.219 -26.962 1.00 58.03 84 ILE A C 1
ATOM 713 O O . ILE A 1 84 ? 6.006 -0.251 -26.189 1.00 58.03 84 ILE A O 1
ATOM 717 N N . TYR A 1 85 ? 8.083 0.452 -26.710 1.00 56.19 85 TYR A N 1
ATOM 718 C CA . TYR A 1 85 ? 8.195 1.397 -25.609 1.00 56.19 85 TYR A CA 1
ATOM 719 C C . TYR A 1 85 ? 7.123 2.471 -25.813 1.00 56.19 85 TYR A C 1
ATOM 721 O O . TYR A 1 85 ? 7.192 3.248 -26.765 1.00 56.19 85 TYR A O 1
ATOM 729 N N . ILE A 1 86 ? 6.093 2.454 -24.969 1.00 55.47 86 ILE A N 1
ATOM 730 C CA . ILE A 1 86 ? 5.086 3.508 -24.914 1.00 55.47 86 ILE A CA 1
ATOM 731 C C . ILE A 1 86 ? 5.608 4.479 -23.868 1.00 55.47 86 ILE A C 1
ATOM 733 O O . ILE A 1 86 ? 5.497 4.226 -22.668 1.00 55.47 86 ILE A O 1
ATOM 737 N N . GLU A 1 87 ? 6.234 5.558 -24.325 1.00 56.16 87 GLU A N 1
ATOM 738 C CA . GLU A 1 87 ? 6.481 6.700 -23.456 1.00 56.16 87 GLU A CA 1
ATOM 739 C C . GLU A 1 87 ? 5.123 7.137 -22.875 1.00 56.16 87 GLU A C 1
ATOM 741 O O . GLU A 1 87 ? 4.167 7.247 -23.653 1.00 56.16 87 GLU A O 1
ATOM 746 N N . PRO A 1 88 ? 4.982 7.329 -21.547 1.00 54.53 88 PRO A N 1
ATOM 747 C CA . PRO A 1 88 ? 3.762 7.857 -20.945 1.00 54.53 88 PRO A CA 1
ATOM 748 C C . PRO A 1 88 ? 3.552 9.306 -21.398 1.00 54.53 88 PRO A C 1
ATOM 750 O O . PRO A 1 88 ? 3.857 10.260 -20.691 1.00 54.53 88 PRO A O 1
ATOM 753 N N . LEU A 1 89 ? 3.086 9.474 -22.627 1.00 53.19 89 LEU A N 1
ATOM 754 C CA . LEU A 1 89 ? 2.697 10.748 -23.188 1.00 53.19 89 LEU A CA 1
ATOM 755 C C . LEU A 1 89 ? 1.346 11.099 -22.558 1.00 53.19 89 LEU A C 1
ATOM 757 O O . LEU A 1 89 ? 0.414 10.292 -22.629 1.00 53.19 89 LEU A O 1
ATOM 761 N N . GLU A 1 90 ? 1.226 12.267 -21.921 1.00 56.22 90 GLU A N 1
ATOM 762 C CA . GLU A 1 90 ? -0.094 12.780 -21.545 1.00 56.22 90 GLU A CA 1
ATOM 763 C C . GLU A 1 90 ? -0.991 12.746 -22.789 1.00 56.22 90 GLU A C 1
ATOM 765 O O . GLU A 1 90 ? -0.570 13.131 -23.878 1.00 56.22 90 GLU A O 1
ATOM 770 N N . GLU A 1 91 ? -2.234 12.282 -22.649 1.00 53.75 91 GLU A N 1
ATOM 771 C CA . GLU A 1 91 ? -3.169 12.066 -23.767 1.00 53.75 91 GLU A CA 1
ATOM 772 C C . GLU A 1 91 ? -3.389 13.336 -24.627 1.00 53.75 91 GLU A C 1
ATOM 774 O O . GLU A 1 91 ? -3.735 13.254 -25.804 1.00 53.75 91 GLU A O 1
ATOM 779 N N . SER A 1 92 ? -3.090 14.517 -24.069 1.00 58.12 92 SER A N 1
ATOM 780 C CA . SER A 1 92 ? -3.073 15.816 -24.757 1.00 58.12 92 SER A CA 1
ATOM 781 C C . SER A 1 92 ? -1.969 15.970 -25.816 1.00 58.12 92 SER A C 1
ATOM 783 O O . SER A 1 92 ? -2.038 16.883 -26.641 1.00 58.12 92 SER A O 1
ATOM 785 N N . GLU A 1 93 ? -0.935 15.138 -25.780 1.00 58.91 93 GLU A N 1
ATOM 786 C CA . GLU A 1 93 ? 0.269 15.262 -26.597 1.00 58.91 93 GLU A CA 1
ATOM 787 C C . GLU A 1 93 ? 0.376 14.161 -27.657 1.00 58.91 93 GLU A C 1
ATOM 789 O O . GLU A 1 93 ? 1.394 14.075 -28.320 1.00 58.91 93 GLU A O 1
ATOM 794 N N . ALA A 1 94 ? -0.639 13.323 -27.881 1.00 61.41 94 ALA A N 1
ATOM 795 C CA . ALA A 1 94 ? -0.587 12.249 -28.880 1.00 61.41 94 ALA A CA 1
ATOM 796 C C . ALA A 1 94 ? -0.991 12.732 -30.293 1.00 61.41 94 ALA A C 1
ATOM 798 O O . ALA A 1 94 ? -2.053 12.397 -30.813 1.00 61.41 94 ALA A O 1
ATOM 799 N N . GLY A 1 95 ? -0.147 13.547 -30.930 1.00 74.62 95 GLY A N 1
ATOM 800 C CA . GLY A 1 95 ? -0.309 14.003 -32.318 1.00 74.62 95 GLY A CA 1
ATOM 801 C C . GLY A 1 95 ? 0.865 13.631 -33.240 1.00 74.62 95 GLY A C 1
ATOM 802 O O . GLY A 1 95 ? 1.952 13.289 -32.777 1.00 74.62 95 GLY A O 1
ATOM 803 N N . PRO A 1 96 ? 0.707 13.714 -34.573 1.00 75.94 96 PRO A N 1
ATOM 804 C CA . PRO A 1 96 ? 1.856 13.668 -35.473 1.00 75.94 96 PRO A CA 1
ATOM 805 C C . PRO A 1 96 ? 2.780 14.875 -35.207 1.00 75.94 96 PRO A C 1
ATOM 807 O O . PRO A 1 96 ? 2.308 16.010 -35.152 1.00 75.94 96 PRO A O 1
ATOM 810 N N . ASN A 1 97 ? 4.095 14.636 -35.101 1.00 78.50 97 ASN A N 1
ATOM 811 C CA . ASN A 1 97 ? 5.160 15.641 -34.881 1.00 78.50 97 ASN A CA 1
ATOM 812 C C . ASN A 1 97 ? 5.284 16.227 -33.460 1.00 78.50 97 ASN A C 1
ATOM 814 O O . ASN A 1 97 ? 5.718 17.367 -33.292 1.00 78.50 97 ASN A O 1
ATOM 818 N N . VAL A 1 98 ? 4.933 15.468 -32.430 1.00 82.25 98 VAL A N 1
ATOM 819 C CA . VAL A 1 98 ? 4.974 15.943 -31.034 1.00 82.25 98 VAL A CA 1
ATOM 820 C C . VAL A 1 98 ? 6.379 16.225 -30.538 1.00 82.25 98 VAL A C 1
ATOM 822 O O . VAL A 1 98 ? 6.610 17.281 -29.959 1.00 82.25 98 VAL A O 1
ATOM 825 N N . ASP A 1 99 ? 7.333 15.370 -30.888 1.00 82.00 99 ASP A N 1
ATOM 826 C CA . ASP A 1 99 ? 8.742 15.558 -30.536 1.00 82.00 99 ASP A CA 1
ATOM 827 C C . ASP A 1 99 ? 9.310 16.817 -31.191 1.00 82.00 99 ASP A C 1
ATOM 829 O O . ASP A 1 99 ? 10.052 17.581 -30.576 1.00 82.00 99 ASP A O 1
ATOM 833 N N . LEU A 1 100 ? 8.897 17.085 -32.435 1.00 87.19 100 LEU A N 1
ATOM 834 C CA . LEU A 1 100 ? 9.274 18.298 -33.148 1.00 87.19 100 LEU A CA 1
ATOM 835 C C . LEU A 1 100 ? 8.688 19.540 -32.471 1.00 87.19 100 LEU A C 1
ATOM 837 O O . LEU A 1 100 ? 9.385 20.544 -32.351 1.00 87.19 100 LEU A O 1
ATOM 841 N N . LYS A 1 101 ? 7.429 19.483 -32.026 1.00 86.31 101 LYS A N 1
ATOM 842 C CA . LYS A 1 101 ? 6.784 20.595 -31.323 1.00 86.31 101 LYS A CA 1
ATOM 843 C C . LYS A 1 101 ? 7.435 20.844 -29.960 1.00 86.31 101 LYS A C 1
ATOM 845 O O . LYS A 1 101 ? 7.784 21.982 -29.683 1.00 86.31 101 LYS A O 1
ATOM 850 N N . LYS A 1 102 ? 7.698 19.795 -29.173 1.00 87.31 102 LYS A N 1
ATOM 851 C CA . LYS A 1 102 ? 8.437 19.884 -27.900 1.00 87.31 102 LYS A CA 1
ATOM 852 C C . LYS A 1 102 ? 9.813 20.505 -28.102 1.00 87.31 102 LYS A C 1
ATOM 854 O O . LYS A 1 102 ? 10.192 21.425 -27.385 1.00 87.31 102 LYS A O 1
ATOM 859 N N . TRP A 1 103 ? 10.531 20.063 -29.133 1.00 86.25 103 TRP A N 1
ATOM 860 C CA . TRP A 1 103 ? 11.820 20.644 -29.483 1.00 86.25 103 TRP A CA 1
ATOM 861 C C . TRP A 1 103 ? 11.700 22.124 -29.865 1.00 86.25 103 TRP A C 1
ATOM 863 O O . TRP A 1 103 ? 12.499 22.935 -29.403 1.00 86.25 103 TRP A O 1
ATOM 873 N N . GLN A 1 104 ? 10.702 22.502 -30.669 1.00 91.88 104 GLN A N 1
ATOM 874 C CA . GLN A 1 104 ? 10.463 23.904 -31.026 1.00 91.88 104 GLN A CA 1
ATOM 875 C C . GLN A 1 104 ? 10.127 24.755 -29.800 1.00 91.88 104 GLN A C 1
ATOM 877 O O . GLN A 1 104 ? 10.727 25.814 -29.633 1.00 91.88 104 GLN A O 1
ATOM 882 N N . ASP A 1 105 ? 9.230 24.282 -28.938 1.00 89.69 105 ASP A N 1
ATOM 883 C CA . ASP A 1 105 ? 8.806 24.982 -27.727 1.00 89.69 105 ASP A CA 1
ATOM 884 C C . ASP A 1 105 ? 9.997 25.172 -26.773 1.00 89.69 105 ASP A C 1
ATOM 886 O O . ASP A 1 105 ? 10.269 26.291 -26.342 1.00 89.69 105 ASP A O 1
ATOM 890 N N . GLU A 1 106 ? 10.816 24.137 -26.554 1.00 89.12 106 GLU A N 1
ATOM 891 C CA . GLU A 1 106 ? 12.045 24.258 -25.764 1.00 89.12 106 GLU A CA 1
ATOM 892 C C . GLU A 1 106 ? 13.046 25.259 -26.350 1.00 89.12 106 GLU A C 1
ATOM 894 O O . GLU A 1 106 ? 13.721 25.979 -25.609 1.00 89.12 106 GLU A O 1
ATOM 899 N N . GLN A 1 107 ? 13.209 25.281 -27.675 1.00 91.50 107 GLN A N 1
ATOM 900 C CA . GLN A 1 107 ? 14.110 26.230 -28.327 1.00 91.50 107 GLN A CA 1
ATOM 901 C C . GLN A 1 107 ? 13.570 27.659 -28.233 1.00 91.50 107 GLN A C 1
ATOM 903 O O . GLN A 1 107 ? 14.347 28.585 -28.003 1.00 91.50 107 GLN A O 1
ATOM 908 N N . ILE A 1 108 ? 12.255 27.846 -28.360 1.00 90.88 108 ILE A N 1
ATOM 909 C CA . ILE A 1 108 ? 11.593 29.141 -28.177 1.00 90.88 108 ILE A CA 1
ATOM 910 C C . ILE A 1 108 ? 11.755 29.613 -26.729 1.00 90.88 108 ILE A C 1
ATOM 912 O O . ILE A 1 108 ? 12.125 30.766 -26.509 1.00 90.88 108 ILE A O 1
ATOM 916 N N . ASP A 1 109 ? 11.573 28.740 -25.745 1.00 87.31 109 ASP A N 1
ATOM 917 C CA . ASP A 1 109 ? 11.747 29.064 -24.326 1.00 87.31 109 ASP A CA 1
ATOM 918 C C . ASP A 1 109 ? 13.199 29.432 -23.993 1.00 87.31 109 ASP A C 1
ATOM 920 O O . ASP A 1 109 ? 13.459 30.409 -23.289 1.00 87.31 109 ASP A O 1
ATOM 924 N N . LYS A 1 110 ? 14.173 28.708 -24.558 1.00 83.94 110 LYS A N 1
ATOM 925 C CA . LYS A 1 110 ? 15.605 29.029 -24.414 1.00 83.94 110 LYS A CA 1
ATOM 926 C C . LYS A 1 110 ? 15.968 30.352 -25.098 1.00 83.94 110 LYS A C 1
ATOM 928 O O . LYS A 1 110 ? 16.810 31.094 -24.593 1.00 83.94 110 LYS A O 1
ATOM 933 N N . ALA A 1 111 ? 15.348 30.653 -26.239 1.00 85.81 111 ALA A N 1
ATOM 934 C CA . ALA A 1 111 ? 15.599 31.875 -27.000 1.00 85.81 111 ALA A CA 1
ATOM 935 C C . ALA A 1 111 ? 14.881 33.106 -26.421 1.00 85.81 111 ALA A C 1
ATOM 937 O O . ALA A 1 111 ? 15.370 34.230 -26.566 1.00 85.81 111 ALA A O 1
ATOM 938 N N . THR A 1 112 ? 13.739 32.927 -25.752 1.00 82.81 112 THR A N 1
ATOM 939 C CA . THR A 1 112 ? 12.945 34.016 -25.164 1.00 82.81 112 THR A CA 1
ATOM 940 C C . THR A 1 112 ? 13.543 34.497 -23.842 1.00 82.81 112 THR A C 1
ATOM 942 O O . THR A 1 112 ? 13.001 34.337 -22.751 1.00 82.81 112 THR A O 1
ATOM 945 N N . VAL A 1 113 ? 14.679 35.186 -23.937 1.00 75.31 113 VAL A N 1
ATOM 946 C CA . VAL A 1 113 ? 15.289 35.873 -22.795 1.00 75.31 113 VAL A CA 1
ATOM 947 C C . VAL A 1 113 ? 14.478 37.127 -22.456 1.00 75.31 113 VAL A C 1
ATOM 949 O O . VAL A 1 113 ? 14.469 38.111 -23.197 1.00 75.31 113 VAL A O 1
ATOM 952 N N . ARG A 1 114 ? 13.806 37.125 -21.301 1.00 75.50 114 ARG A N 1
ATOM 953 C CA . ARG A 1 114 ? 13.101 38.305 -20.780 1.00 75.50 114 ARG A CA 1
ATOM 954 C C . ARG A 1 114 ? 14.085 39.250 -20.074 1.00 75.50 114 ARG A C 1
ATOM 956 O O . ARG A 1 114 ? 14.611 38.935 -19.010 1.00 75.50 114 ARG A O 1
ATOM 963 N N . PHE A 1 115 ? 14.352 40.416 -20.673 1.00 69.81 115 PHE A N 1
ATOM 964 C CA . PHE A 1 115 ? 15.336 41.404 -20.180 1.00 69.81 115 PHE A CA 1
ATOM 965 C C . PHE A 1 115 ? 14.709 42.616 -19.451 1.00 69.81 115 PHE A C 1
ATOM 967 O O . PHE A 1 115 ? 15.388 43.591 -19.136 1.00 69.81 115 PHE A O 1
ATOM 974 N N . SER A 1 116 ? 13.406 42.606 -19.163 1.00 80.56 116 SER A N 1
ATOM 975 C CA . SER A 1 116 ? 12.742 43.777 -18.577 1.00 80.56 116 SER A CA 1
ATOM 976 C C . SER A 1 116 ? 13.103 43.992 -17.101 1.00 80.56 116 SER A C 1
ATOM 978 O O . SER A 1 116 ? 13.287 43.045 -16.337 1.00 80.56 116 SER A O 1
ATOM 980 N N . ALA A 1 117 ? 13.115 45.252 -16.651 1.00 75.94 117 ALA A N 1
ATOM 981 C CA . ALA A 1 117 ? 13.322 45.614 -15.242 1.00 75.94 117 ALA A CA 1
ATOM 982 C C . ALA A 1 117 ? 12.263 45.003 -14.301 1.00 75.94 117 ALA A C 1
ATOM 984 O O . ALA A 1 117 ? 12.527 44.802 -13.115 1.00 75.94 117 ALA A O 1
ATOM 985 N N . LYS A 1 118 ? 11.075 44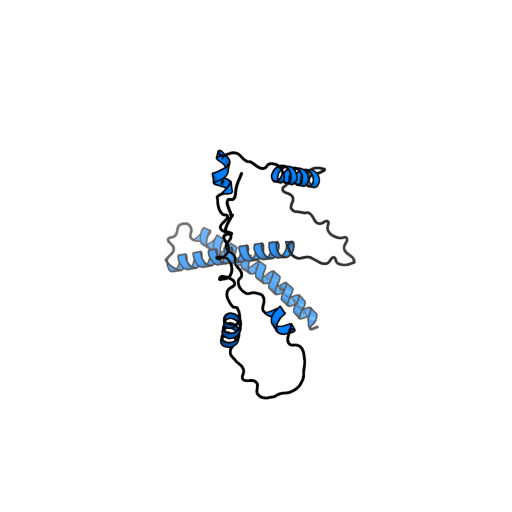.675 -14.831 1.00 77.06 118 LYS A N 1
ATOM 986 C CA . LYS A 1 118 ? 10.017 43.970 -14.092 1.00 77.06 118 LYS A CA 1
ATOM 987 C C . LYS A 1 118 ? 10.364 42.495 -13.824 1.00 77.06 118 LYS A C 1
ATOM 989 O O . LYS A 1 118 ? 9.997 41.993 -12.767 1.00 77.06 118 LYS A O 1
ATOM 994 N N . ASP A 1 119 ? 11.145 41.858 -14.698 1.00 74.06 119 ASP A N 1
ATOM 995 C CA . ASP A 1 119 ? 11.531 40.438 -14.604 1.00 74.06 119 ASP A CA 1
ATOM 996 C C . ASP A 1 119 ? 12.804 40.212 -13.761 1.00 74.06 119 ASP A C 1
ATOM 998 O O . ASP A 1 119 ? 13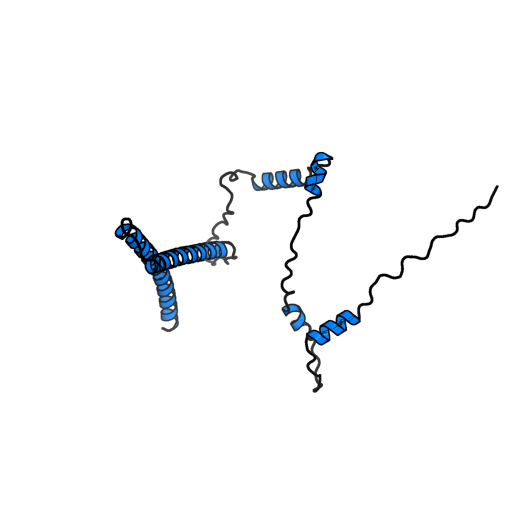.159 39.084 -13.415 1.00 74.06 119 ASP A O 1
ATOM 1002 N N . ALA A 1 120 ? 13.496 41.286 -13.357 1.00 70.56 120 ALA A N 1
ATOM 1003 C CA . ALA A 1 120 ? 14.724 41.207 -12.560 1.00 70.56 120 ALA A CA 1
ATOM 1004 C C . ALA A 1 120 ? 14.520 40.546 -11.182 1.00 70.56 120 ALA A C 1
ATOM 1006 O O . ALA A 1 120 ? 15.438 39.912 -10.663 1.00 70.56 120 ALA A O 1
ATOM 1007 N N . LYS A 1 121 ? 13.321 40.665 -10.594 1.00 74.94 121 LYS A N 1
ATOM 1008 C CA . LYS A 1 121 ? 12.987 40.034 -9.307 1.00 74.94 121 LYS A CA 1
ATOM 1009 C C . LYS A 1 121 ? 12.884 38.514 -9.404 1.00 74.94 121 LYS A C 1
ATOM 1011 O O . LYS A 1 121 ? 13.210 37.845 -8.435 1.00 74.94 121 LYS A O 1
ATOM 1016 N N . GLU A 1 122 ? 12.440 37.975 -10.537 1.00 73.69 122 GLU A N 1
ATOM 1017 C CA . GLU A 1 122 ? 12.324 36.526 -10.735 1.00 73.69 122 GLU A CA 1
ATOM 1018 C C . GLU A 1 122 ? 13.679 35.895 -11.037 1.00 73.69 122 GLU A C 1
ATOM 1020 O O . GLU A 1 122 ? 14.001 34.854 -10.475 1.00 73.69 122 GLU A O 1
ATOM 1025 N N . ARG A 1 123 ? 14.521 36.569 -11.831 1.00 68.69 123 ARG A N 1
ATOM 1026 C CA . ARG A 1 123 ? 15.888 36.111 -12.120 1.00 68.69 123 ARG A CA 1
ATOM 1027 C C . ARG A 1 123 ? 16.800 36.122 -10.888 1.00 68.69 123 ARG A C 1
ATOM 1029 O O . ARG A 1 123 ? 17.671 35.271 -10.765 1.00 68.69 123 ARG A O 1
ATOM 1036 N N . ASN A 1 124 ? 16.609 37.087 -9.987 1.00 67.56 124 ASN A N 1
ATOM 1037 C CA . ASN A 1 124 ? 17.393 37.206 -8.755 1.00 67.56 124 ASN A CA 1
ATOM 1038 C C . ASN A 1 124 ? 16.844 36.360 -7.594 1.00 67.56 124 ASN A C 1
ATOM 1040 O O . ASN A 1 124 ? 17.401 36.429 -6.498 1.00 67.56 124 ASN A O 1
ATOM 1044 N N . LYS A 1 125 ? 15.783 35.562 -7.799 1.00 70.62 125 LYS A N 1
ATOM 1045 C CA . LYS A 1 125 ? 15.472 34.462 -6.881 1.00 70.62 125 LYS A CA 1
ATOM 1046 C C . LYS A 1 125 ? 16.595 33.447 -7.043 1.00 70.62 125 LYS A C 1
ATOM 1048 O O . LYS A 1 125 ? 16.590 32.657 -7.985 1.00 70.62 125 LYS A O 1
ATOM 1053 N N . GLN A 1 126 ? 17.600 33.541 -6.178 1.00 62.28 126 GLN A N 1
ATOM 1054 C CA . GLN A 1 126 ? 18.621 32.513 -6.067 1.00 62.28 126 GLN A CA 1
ATOM 1055 C C . GLN A 1 126 ? 17.876 31.200 -5.848 1.00 62.28 126 GLN A C 1
ATOM 1057 O O . GLN A 1 126 ? 17.045 31.083 -4.951 1.00 62.28 126 GLN A O 1
ATOM 1062 N N . LYS A 1 127 ? 18.057 30.264 -6.776 1.00 68.19 127 LYS A N 1
ATOM 1063 C CA . LYS A 1 127 ? 17.566 28.913 -6.569 1.00 68.19 127 LYS A CA 1
ATOM 1064 C C . LYS A 1 127 ? 18.468 28.343 -5.487 1.00 68.19 127 LYS A C 1
ATOM 1066 O O . LYS A 1 127 ? 19.637 28.075 -5.762 1.00 68.19 127 LYS A O 1
ATOM 1071 N N . ASP A 1 128 ? 17.939 28.260 -4.274 1.00 63.03 128 ASP A N 1
ATOM 1072 C CA . ASP A 1 128 ? 18.597 27.625 -3.140 1.00 63.03 128 ASP A CA 1
ATOM 1073 C C . ASP A 1 128 ? 18.649 26.121 -3.433 1.00 63.03 128 ASP A C 1
ATOM 1075 O O . ASP A 1 128 ? 17.768 25.353 -3.054 1.00 63.03 128 ASP A O 1
ATOM 1079 N N . TYR A 1 129 ? 19.623 25.714 -4.244 1.00 70.12 129 TYR A N 1
ATOM 1080 C CA . TYR A 1 129 ? 19.925 24.310 -4.448 1.00 70.12 129 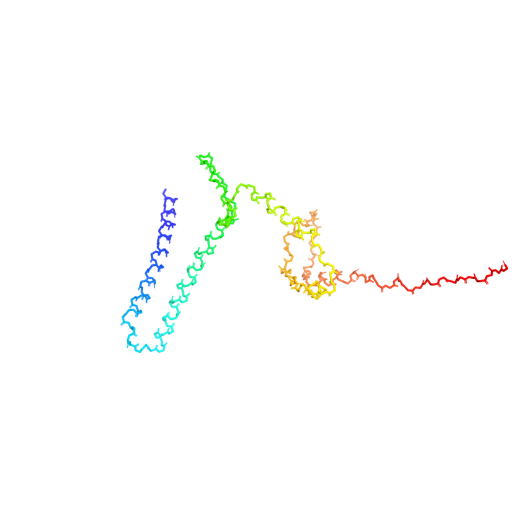TYR A CA 1
ATOM 1081 C C . TYR A 1 129 ? 20.688 23.831 -3.221 1.00 70.12 129 TYR A C 1
ATOM 1083 O O . TYR A 1 129 ? 21.785 24.317 -2.943 1.00 70.12 129 TYR A O 1
ATOM 1091 N N . ASP A 1 130 ? 20.101 22.886 -2.499 1.00 65.12 130 ASP A N 1
ATOM 1092 C CA . ASP A 1 130 ? 20.802 22.174 -1.442 1.00 65.12 130 ASP A CA 1
ATOM 1093 C C . ASP A 1 130 ? 21.775 21.190 -2.105 1.00 65.12 130 ASP A C 1
ATOM 1095 O O . ASP A 1 130 ? 21.366 20.289 -2.845 1.00 65.12 130 ASP A O 1
ATOM 1099 N N . LEU A 1 131 ? 23.078 21.414 -1.937 1.00 63.38 131 LEU A N 1
ATOM 1100 C CA . LEU A 1 131 ? 24.105 20.526 -2.472 1.00 63.38 131 LEU A CA 1
ATOM 1101 C C . LEU A 1 131 ? 24.207 19.307 -1.549 1.00 63.38 131 LEU A C 1
ATOM 1103 O O . LEU A 1 131 ? 25.054 19.260 -0.660 1.00 63.38 131 LEU A O 1
ATOM 1107 N N . VAL A 1 132 ? 23.346 18.317 -1.773 1.00 65.88 132 VAL A N 1
ATOM 1108 C CA . VAL A 1 132 ? 23.402 17.031 -1.068 1.00 65.88 132 VAL A CA 1
ATOM 1109 C C . VAL A 1 132 ? 24.504 16.174 -1.699 1.00 65.88 132 VAL A C 1
ATOM 1111 O O . VAL A 1 132 ? 24.252 15.347 -2.573 1.00 65.88 132 VAL A O 1
ATOM 1114 N N . MET A 1 133 ? 25.755 16.414 -1.300 1.00 56.50 133 MET A N 1
ATOM 1115 C CA . MET A 1 133 ? 26.842 15.444 -1.473 1.00 56.50 133 MET A CA 1
ATOM 1116 C C . MET A 1 133 ? 26.964 14.615 -0.197 1.00 56.50 133 MET A C 1
ATOM 1118 O O . MET A 1 133 ? 27.902 14.783 0.584 1.00 56.50 133 MET A O 1
ATOM 1122 N N . ASP A 1 134 ? 26.005 13.723 0.013 1.00 55.56 134 ASP A N 1
ATOM 1123 C CA . ASP A 1 134 ? 26.121 12.711 1.054 1.00 55.56 134 ASP A CA 1
ATOM 1124 C C . ASP A 1 134 ? 27.036 11.611 0.510 1.00 55.56 134 ASP A C 1
ATOM 1126 O O . ASP A 1 134 ? 26.609 10.700 -0.190 1.00 55.56 134 ASP A O 1
ATOM 1130 N N . GLU A 1 135 ? 28.325 11.764 0.810 1.00 58.50 135 GLU A N 1
ATOM 1131 C CA . GLU A 1 135 ? 29.380 10.765 0.629 1.00 58.50 135 GLU A CA 1
ATOM 1132 C C . GLU A 1 135 ? 29.809 10.525 -0.830 1.00 58.50 135 GLU A C 1
ATOM 1134 O O . GLU A 1 135 ? 29.236 9.755 -1.599 1.00 58.50 135 GLU A O 1
ATOM 1139 N N . GLU A 1 136 ? 30.925 11.160 -1.193 1.00 57.59 136 GLU A N 1
ATOM 1140 C CA . GLU A 1 136 ? 31.757 10.747 -2.321 1.00 57.59 136 GLU A CA 1
ATOM 1141 C C . GLU A 1 136 ? 32.008 9.234 -2.210 1.00 57.59 136 GLU A C 1
ATOM 1143 O O . GLU A 1 136 ? 32.556 8.744 -1.218 1.00 57.59 136 GLU A O 1
ATOM 1148 N N . ILE A 1 137 ? 31.527 8.477 -3.195 1.00 54.91 137 ILE A N 1
ATOM 1149 C CA . ILE A 1 137 ? 31.480 7.020 -3.131 1.00 54.91 137 ILE A CA 1
ATOM 1150 C C . ILE A 1 137 ? 32.921 6.488 -2.980 1.00 54.91 137 ILE A C 1
ATOM 1152 O O . ILE A 1 137 ? 33.714 6.519 -3.921 1.00 54.91 137 ILE A O 1
ATOM 1156 N N . GLN A 1 138 ? 33.261 5.971 -1.795 1.00 56.28 138 GLN A N 1
ATOM 1157 C CA . GLN A 1 138 ? 34.615 5.536 -1.402 1.00 56.28 138 GLN A CA 1
ATOM 1158 C C . GLN A 1 138 ? 35.235 4.429 -2.279 1.00 56.28 138 GLN A C 1
ATOM 1160 O O . GLN A 1 138 ? 36.405 4.088 -2.107 1.00 56.28 138 GLN A O 1
ATOM 1165 N N . PHE A 1 139 ? 34.489 3.850 -3.225 1.00 54.34 139 PHE A N 1
ATOM 1166 C CA . PHE A 1 139 ? 34.951 2.721 -4.037 1.00 54.34 139 PHE A CA 1
ATOM 1167 C C . PHE A 1 139 ? 36.104 3.072 -4.985 1.00 54.34 139 PHE A C 1
ATOM 1169 O O . PHE A 1 139 ? 36.963 2.227 -5.217 1.00 54.34 139 PHE A O 1
ATOM 1176 N N . VAL A 1 140 ? 36.166 4.309 -5.496 1.00 57.03 140 VAL A N 1
ATOM 1177 C CA . VAL A 1 140 ? 37.223 4.714 -6.443 1.00 57.03 140 VAL A CA 1
ATOM 1178 C C . VAL A 1 140 ? 38.577 4.857 -5.742 1.00 57.03 140 VAL A C 1
ATOM 1180 O O . VAL A 1 140 ? 39.619 4.640 -6.354 1.00 57.03 140 VAL A O 1
ATOM 1183 N N . LEU A 1 141 ? 38.584 5.157 -4.438 1.00 56.25 141 LEU A N 1
ATOM 1184 C CA . LEU A 1 141 ? 39.829 5.323 -3.689 1.00 56.25 141 LEU A CA 1
ATOM 1185 C C . LEU A 1 141 ? 40.484 3.975 -3.339 1.00 56.25 141 LEU A C 1
ATOM 1187 O O . LEU A 1 141 ? 41.710 3.883 -3.327 1.00 56.25 141 LEU A O 1
ATOM 1191 N N . ILE A 1 142 ? 39.687 2.924 -3.110 1.00 57.12 142 ILE A N 1
ATOM 1192 C CA . ILE A 1 142 ? 40.179 1.586 -2.730 1.00 57.12 142 ILE A CA 1
ATOM 1193 C C . ILE A 1 142 ? 40.949 0.917 -3.881 1.00 57.12 142 ILE A C 1
ATOM 1195 O O . ILE A 1 142 ? 41.928 0.216 -3.629 1.00 57.12 142 ILE A O 1
ATOM 1199 N N . ASP A 1 143 ? 40.574 1.182 -5.134 1.00 55.62 143 ASP A N 1
ATOM 1200 C CA . ASP A 1 143 ? 41.198 0.562 -6.314 1.00 55.62 143 ASP A CA 1
ATOM 1201 C C . ASP A 1 143 ? 42.537 1.219 -6.717 1.00 55.62 143 ASP A C 1
ATOM 1203 O O . ASP A 1 143 ? 43.268 0.710 -7.565 1.00 55.62 143 ASP A O 1
ATOM 1207 N N . SER A 1 144 ? 42.903 2.340 -6.078 1.00 54.50 144 SER A N 1
ATOM 1208 C CA . SER A 1 144 ? 44.173 3.047 -6.314 1.00 54.50 144 SER A CA 1
ATOM 1209 C C . SER A 1 144 ? 45.358 2.539 -5.479 1.00 54.50 144 SER A C 1
ATOM 1211 O O . SER A 1 144 ? 46.455 3.095 -5.576 1.00 54.50 144 SER A O 1
ATOM 1213 N N . VAL A 1 145 ? 45.203 1.453 -4.704 1.00 57.97 145 VAL A N 1
ATOM 1214 C CA . VAL A 1 145 ? 46.347 0.788 -4.054 1.00 57.97 145 VAL A CA 1
ATOM 1215 C C . VAL A 1 145 ? 47.136 0.005 -5.105 1.00 57.97 145 VAL A C 1
ATOM 1217 O O . VAL A 1 145 ? 46.975 -1.197 -5.315 1.00 57.97 145 VAL A O 1
ATOM 1220 N N . ALA A 1 146 ? 48.005 0.749 -5.784 1.00 44.69 146 ALA A N 1
ATOM 1221 C CA . ALA A 1 146 ? 49.065 0.248 -6.631 1.00 44.69 146 ALA A CA 1
ATOM 1222 C C . ALA A 1 146 ? 49.905 -0.785 -5.866 1.00 44.69 146 ALA A C 1
ATOM 1224 O O . ALA A 1 146 ? 50.391 -0.536 -4.761 1.00 44.69 146 ALA A O 1
ATOM 1225 N N . GLY A 1 147 ? 50.076 -1.959 -6.470 1.00 47.84 147 GLY A N 1
ATOM 1226 C CA . GLY A 1 147 ? 50.910 -3.013 -5.919 1.00 47.84 147 GLY A CA 1
ATOM 1227 C C . GLY A 1 147 ? 52.384 -2.613 -5.850 1.00 47.84 147 GLY A C 1
ATOM 1228 O O . GLY A 1 147 ? 52.974 -2.233 -6.856 1.00 47.84 147 GLY A O 1
ATOM 1229 N N . ASN A 1 148 ? 52.998 -2.810 -4.683 1.00 38.66 148 ASN A N 1
ATOM 1230 C CA . ASN A 1 148 ? 54.358 -3.330 -4.575 1.00 38.66 148 ASN A CA 1
ATOM 1231 C C . ASN A 1 148 ? 54.548 -4.032 -3.218 1.00 38.66 148 ASN A C 1
ATOM 1233 O O . ASN A 1 148 ? 53.895 -3.695 -2.233 1.00 38.66 148 ASN A O 1
ATOM 1237 N N . ARG A 1 149 ? 55.391 -5.066 -3.211 1.00 43.97 149 ARG A N 1
ATOM 1238 C CA . ARG A 1 149 ? 55.657 -5.976 -2.092 1.00 43.97 149 ARG A CA 1
ATOM 1239 C C . ARG A 1 149 ? 56.488 -5.329 -0.977 1.00 43.97 149 ARG A C 1
ATOM 1241 O O . ARG A 1 149 ? 57.369 -4.535 -1.267 1.00 43.97 149 ARG A O 1
ATOM 1248 N N . GLU A 1 150 ? 56.229 -5.849 0.227 1.00 45.62 150 GLU A N 1
ATOM 1249 C CA . GLU A 1 150 ? 57.069 -5.898 1.436 1.00 45.62 150 GLU A CA 1
ATOM 1250 C C . GLU A 1 150 ? 57.504 -4.559 2.040 1.00 45.62 150 GLU A C 1
ATOM 1252 O O . GLU A 1 150 ? 58.465 -3.954 1.601 1.00 45.62 150 GLU A O 1
ATOM 1257 N N . ASP A 1 151 ? 56.812 -4.160 3.112 1.00 38.00 151 ASP A N 1
ATOM 1258 C CA . ASP A 1 151 ? 57.419 -4.037 4.440 1.00 38.00 151 ASP A CA 1
ATOM 1259 C C . ASP A 1 151 ? 56.319 -4.185 5.505 1.00 38.00 151 ASP A C 1
ATOM 1261 O O . ASP A 1 151 ? 55.226 -3.621 5.404 1.00 38.00 151 ASP A O 1
ATOM 1265 N N . LYS A 1 152 ? 56.576 -5.043 6.495 1.00 48.88 152 LYS A N 1
ATOM 1266 C CA . LYS A 1 152 ? 55.769 -5.130 7.714 1.00 48.88 152 LYS A CA 1
ATOM 1267 C C . LYS A 1 152 ? 56.185 -3.968 8.613 1.00 48.88 152 LYS A C 1
ATOM 1269 O O . LYS A 1 152 ? 57.368 -3.662 8.672 1.00 48.88 152 LYS A O 1
ATOM 1274 N N . ASP A 1 153 ? 55.205 -3.391 9.303 1.00 46.78 153 ASP A N 1
ATOM 1275 C CA . ASP A 1 153 ? 55.312 -2.265 10.247 1.00 46.78 153 ASP A CA 1
ATOM 1276 C C . ASP A 1 153 ? 55.044 -0.877 9.630 1.00 46.78 153 ASP A C 1
ATOM 1278 O O . ASP A 1 153 ? 55.827 0.058 9.757 1.00 46.78 153 ASP A O 1
ATOM 1282 N N . ALA A 1 154 ? 53.873 -0.716 9.006 1.00 45.84 154 ALA A N 1
ATOM 1283 C CA . ALA A 1 154 ? 53.249 0.598 8.854 1.00 45.84 154 ALA A CA 1
ATOM 1284 C C . ALA A 1 154 ? 52.079 0.698 9.839 1.00 45.84 154 ALA A C 1
ATOM 1286 O O . ALA A 1 154 ? 51.065 0.010 9.696 1.00 45.84 154 ALA A O 1
ATOM 1287 N N . GLU A 1 155 ? 52.244 1.532 10.864 1.00 52.59 155 GLU A N 1
ATOM 1288 C CA . GLU A 1 155 ? 51.199 1.874 11.825 1.00 52.59 155 GLU A CA 1
ATOM 1289 C C . GLU A 1 155 ? 49.921 2.291 11.083 1.00 52.59 155 GLU A C 1
ATOM 1291 O O . GLU A 1 155 ? 49.933 3.122 10.166 1.00 52.59 155 GLU A O 1
ATOM 1296 N N . VAL A 1 156 ? 48.800 1.670 11.452 1.00 49.81 156 VAL A N 1
ATOM 1297 C CA . VAL A 1 156 ? 47.486 1.952 10.869 1.00 49.81 156 VAL A CA 1
ATOM 1298 C C . VAL A 1 156 ? 47.013 3.301 11.409 1.00 49.81 156 VAL A C 1
ATOM 1300 O O . VAL A 1 156 ? 46.247 3.371 12.364 1.00 49.81 156 VAL A O 1
ATOM 1303 N N . MET A 1 157 ? 47.514 4.382 10.813 1.00 51.81 157 MET A N 1
ATOM 1304 C CA . MET A 1 157 ? 47.049 5.741 11.088 1.00 51.81 157 MET A CA 1
ATOM 1305 C C . MET A 1 157 ? 45.551 5.831 10.793 1.00 51.81 157 MET A C 1
ATOM 1307 O O . MET A 1 157 ? 45.111 5.412 9.713 1.00 51.81 157 MET A O 1
ATOM 1311 N N . SER A 1 158 ? 44.786 6.390 11.732 1.00 64.81 158 SER A N 1
ATOM 1312 C CA . SER A 1 158 ? 43.340 6.573 11.588 1.00 64.81 158 SER A CA 1
ATOM 1313 C C . SER A 1 158 ? 43.037 7.452 10.370 1.00 64.81 158 SER A C 1
ATOM 1315 O O . SER A 1 158 ? 43.785 8.380 10.049 1.00 64.81 158 SER A O 1
ATOM 1317 N N . ALA A 1 159 ? 41.920 7.185 9.688 1.00 56.53 159 ALA A N 1
ATOM 1318 C CA . ALA A 1 159 ? 41.479 7.954 8.520 1.00 56.53 159 ALA A CA 1
ATOM 1319 C C . ALA A 1 159 ? 41.421 9.474 8.797 1.00 56.53 159 ALA A C 1
ATOM 1321 O O . ALA A 1 159 ? 41.678 10.287 7.908 1.00 56.53 159 ALA A O 1
ATOM 1322 N N . GLU A 1 160 ? 41.158 9.859 10.048 1.00 59.66 160 GLU A N 1
ATOM 1323 C CA . GLU A 1 160 ? 41.120 11.253 10.499 1.00 59.66 160 GLU A CA 1
ATOM 1324 C C . GLU A 1 160 ? 42.500 11.930 10.515 1.00 59.66 160 GLU A C 1
ATOM 1326 O O . GLU A 1 160 ? 42.612 13.115 10.192 1.00 59.66 160 GLU A O 1
ATOM 1331 N N . GLU A 1 161 ? 43.559 11.197 10.863 1.00 64.88 161 GLU A N 1
ATOM 1332 C CA . GLU A 1 161 ? 44.929 11.724 10.900 1.00 64.88 161 GLU A CA 1
ATOM 1333 C C . GLU A 1 161 ? 45.467 11.953 9.489 1.00 64.88 161 GLU A C 1
ATOM 1335 O O . GLU A 1 161 ? 46.104 12.975 9.228 1.00 64.88 161 GLU A O 1
ATOM 1340 N N . ARG A 1 162 ? 45.129 11.061 8.551 1.00 63.41 162 ARG A N 1
ATOM 1341 C CA . ARG A 1 162 ? 45.496 11.206 7.134 1.00 63.41 162 ARG A CA 1
ATOM 1342 C C . ARG A 1 162 ? 44.823 12.427 6.502 1.00 63.41 162 ARG A C 1
ATOM 1344 O O . ARG A 1 162 ? 45.488 13.221 5.845 1.00 63.41 162 ARG A O 1
ATOM 1351 N N . LYS A 1 163 ? 43.536 12.644 6.796 1.00 64.56 163 LYS A N 1
ATOM 1352 C CA . LYS A 1 163 ? 42.778 13.808 6.308 1.00 64.56 163 LYS A CA 1
ATOM 1353 C C . LYS A 1 163 ? 43.329 15.139 6.833 1.00 64.56 163 LYS A C 1
ATOM 1355 O O . LYS A 1 163 ? 43.371 16.121 6.097 1.00 64.56 163 LYS A O 1
ATOM 1360 N N . LYS A 1 164 ? 43.772 15.192 8.096 1.00 69.38 164 LYS A N 1
ATOM 1361 C CA . LYS A 1 164 ? 44.399 16.399 8.668 1.00 69.38 164 LYS A CA 1
ATOM 1362 C C . LYS A 1 164 ? 45.746 16.721 8.021 1.00 69.38 164 LYS A C 1
ATOM 1364 O O . LYS A 1 164 ? 46.056 17.897 7.853 1.00 69.38 164 LYS A O 1
ATOM 1369 N N . MET A 1 165 ? 46.519 15.699 7.656 1.00 58.34 165 MET A N 1
ATOM 1370 C CA . MET A 1 165 ? 47.809 15.872 6.984 1.00 58.34 165 MET A CA 1
ATOM 1371 C C . MET A 1 165 ? 47.642 16.423 5.563 1.00 58.34 165 MET A C 1
ATOM 1373 O O . MET A 1 165 ? 48.380 17.332 5.196 1.00 58.34 165 MET A O 1
ATOM 1377 N N . ASP A 1 166 ? 46.635 15.961 4.813 1.00 59.81 166 ASP A N 1
ATOM 1378 C CA . ASP A 1 166 ? 46.322 16.503 3.480 1.00 59.81 166 ASP A CA 1
ATOM 1379 C C . ASP A 1 166 ? 45.899 17.976 3.540 1.00 59.81 166 ASP A C 1
ATOM 1381 O O . ASP A 1 166 ? 46.388 18.804 2.773 1.00 59.81 166 ASP A O 1
ATOM 1385 N N . ILE A 1 167 ? 45.037 18.337 4.496 1.00 62.62 167 ILE A N 1
ATOM 1386 C CA . ILE A 1 167 ? 44.563 19.722 4.653 1.00 62.62 167 ILE A CA 1
ATOM 1387 C C . ILE A 1 167 ? 45.712 20.666 5.044 1.00 62.62 167 ILE A C 1
ATOM 1389 O O . ILE A 1 167 ? 45.729 21.820 4.622 1.00 62.62 167 ILE A O 1
ATOM 1393 N N . ALA A 1 168 ? 46.684 20.189 5.826 1.00 63.44 168 ALA A N 1
ATOM 1394 C CA . ALA A 1 168 ? 47.828 20.989 6.257 1.00 63.44 168 ALA A CA 1
ATOM 1395 C C . ALA A 1 168 ? 48.848 21.271 5.136 1.00 63.44 168 ALA A C 1
ATOM 1397 O O . ALA A 1 168 ? 49.616 22.223 5.257 1.00 63.44 168 ALA A O 1
ATOM 1398 N N . GLN A 1 169 ? 48.867 20.474 4.061 1.00 56.75 169 GLN A N 1
ATOM 1399 C CA . GLN A 1 169 ? 49.800 20.654 2.940 1.00 56.75 169 GLN A CA 1
ATOM 1400 C C . GLN A 1 169 ? 49.319 21.658 1.883 1.00 56.75 169 GLN A C 1
ATOM 1402 O O . GLN A 1 169 ? 50.111 22.079 1.039 1.00 56.75 169 GLN A O 1
ATOM 1407 N N . VAL A 1 170 ? 48.050 22.077 1.916 1.00 54.00 170 VAL A N 1
ATOM 1408 C CA . VAL A 1 170 ? 47.511 23.042 0.950 1.00 54.00 170 VAL A CA 1
ATOM 1409 C C . VAL A 1 170 ? 47.695 24.466 1.480 1.00 54.00 170 VAL A C 1
ATOM 1411 O O . VAL A 1 170 ? 46.924 24.944 2.311 1.00 54.00 170 VAL A O 1
ATOM 1414 N N . GLU A 1 171 ? 48.714 25.176 0.990 1.00 55.19 171 GLU A N 1
ATOM 1415 C CA . GLU A 1 171 ? 48.855 26.613 1.251 1.00 55.19 171 GLU A CA 1
ATOM 1416 C C . GLU A 1 171 ? 47.722 27.408 0.564 1.00 55.19 171 GLU A C 1
ATOM 1418 O O . GLU A 1 171 ? 47.439 27.191 -0.619 1.00 55.19 171 GLU A O 1
ATOM 1423 N N . PRO A 1 172 ? 47.068 28.368 1.250 1.00 58.44 172 PRO A N 1
ATOM 1424 C CA . PRO A 1 172 ? 46.024 29.173 0.632 1.00 58.44 172 PRO A CA 1
ATOM 1425 C C . PRO A 1 172 ? 46.615 30.157 -0.386 1.00 58.44 172 PRO A C 1
ATOM 1427 O O . PRO A 1 172 ? 47.417 31.036 -0.057 1.00 58.44 172 PRO A O 1
ATOM 1430 N N . ILE A 1 173 ? 46.147 30.056 -1.631 1.00 51.62 173 ILE A N 1
ATOM 1431 C CA . ILE A 1 173 ? 46.445 30.985 -2.730 1.00 51.62 173 ILE A CA 1
ATOM 1432 C C . ILE A 1 173 ? 45.715 32.312 -2.468 1.00 51.62 173 ILE A C 1
ATOM 1434 O O . ILE A 1 173 ? 44.697 32.624 -3.078 1.00 51.62 173 ILE A O 1
ATOM 1438 N N . SER A 1 174 ? 46.199 33.114 -1.521 1.00 45.78 174 SER A N 1
ATOM 1439 C CA . SER A 1 174 ? 45.672 34.466 -1.306 1.00 45.78 174 SER A CA 1
ATOM 1440 C C . SER A 1 174 ? 46.680 35.383 -0.612 1.00 45.78 174 SER A C 1
ATOM 1442 O O . SER A 1 174 ? 46.420 35.910 0.471 1.00 45.78 174 SER A O 1
ATOM 1444 N N . LYS A 1 175 ? 47.856 35.601 -1.216 1.00 46.38 175 LYS A N 1
ATOM 1445 C CA . LYS A 1 175 ? 48.729 36.718 -0.798 1.00 46.38 175 LYS A CA 1
ATOM 1446 C C . LYS A 1 175 ? 49.640 37.306 -1.880 1.00 46.38 175 LYS A C 1
ATOM 1448 O O . LYS A 1 175 ? 50.615 37.973 -1.555 1.00 46.38 175 LYS A O 1
ATOM 1453 N N . ALA A 1 176 ? 49.315 37.119 -3.158 1.00 44.25 176 ALA A N 1
ATOM 1454 C CA . ALA A 1 176 ? 50.112 37.644 -4.270 1.00 44.25 176 ALA A CA 1
ATOM 1455 C C . ALA A 1 176 ? 49.248 38.419 -5.279 1.00 44.25 176 ALA A C 1
ATOM 1457 O O . ALA A 1 176 ? 49.171 38.051 -6.443 1.00 44.25 176 ALA A O 1
ATOM 1458 N N . ALA A 1 177 ? 48.548 39.472 -4.840 1.00 45.16 177 ALA A N 1
ATOM 1459 C CA . ALA A 1 177 ? 47.826 40.355 -5.768 1.00 45.16 177 ALA A CA 1
ATOM 1460 C C . ALA A 1 177 ? 47.561 41.774 -5.229 1.00 45.16 177 ALA A C 1
ATOM 1462 O O . ALA A 1 177 ? 46.540 42.362 -5.557 1.00 45.16 177 ALA A O 1
ATOM 1463 N N . VAL A 1 178 ? 48.434 42.360 -4.401 1.00 49.12 178 VAL A N 1
ATOM 1464 C CA . VAL A 1 178 ? 48.349 43.801 -4.077 1.00 49.12 178 VAL A CA 1
ATOM 1465 C C . VAL A 1 178 ? 49.751 44.372 -3.864 1.00 49.12 178 VAL A C 1
ATOM 1467 O O . VAL A 1 178 ? 50.134 44.629 -2.737 1.00 49.12 178 VAL A O 1
ATOM 1470 N N . THR A 1 179 ? 50.525 44.574 -4.930 1.00 46.34 179 THR A N 1
ATOM 1471 C CA . THR A 1 179 ? 51.587 45.603 -4.988 1.00 46.34 179 THR A CA 1
ATOM 1472 C C . THR A 1 179 ? 52.059 45.757 -6.433 1.00 46.34 179 THR A C 1
ATOM 1474 O O . THR A 1 179 ? 52.904 45.019 -6.924 1.00 46.34 179 THR A O 1
ATOM 1477 N N . GLY A 1 180 ? 51.493 46.731 -7.142 1.00 39.22 180 GLY A N 1
ATOM 1478 C CA . GLY A 1 180 ? 51.908 47.042 -8.508 1.00 39.22 180 GLY A CA 1
ATOM 1479 C C . GLY A 1 180 ? 51.037 48.111 -9.151 1.00 39.22 180 GLY A C 1
ATOM 1480 O O . GLY A 1 180 ? 50.372 47.843 -10.144 1.00 39.22 180 GLY A O 1
ATOM 1481 N N . ARG A 1 181 ? 50.991 49.321 -8.574 1.00 39.47 181 ARG A N 1
ATOM 1482 C CA . ARG A 1 181 ? 50.463 50.498 -9.279 1.00 39.47 181 ARG A CA 1
ATOM 1483 C C . ARG A 1 181 ? 51.641 51.348 -9.750 1.00 39.47 181 ARG A C 1
ATOM 1485 O O . ARG A 1 181 ? 52.292 52.028 -8.967 1.00 39.47 181 ARG A O 1
ATOM 1492 N N . THR A 1 182 ? 51.881 51.232 -11.047 1.00 46.38 182 THR A N 1
ATOM 1493 C CA . THR A 1 182 ? 52.859 51.913 -11.893 1.00 46.38 182 THR A CA 1
ATOM 1494 C C . THR A 1 182 ? 52.804 53.437 -11.741 1.00 46.38 182 THR A C 1
ATOM 1496 O O . THR A 1 182 ? 51.740 54.042 -11.890 1.00 46.38 182 THR A O 1
ATOM 1499 N N . GLN A 1 183 ? 53.963 54.046 -11.469 1.00 45.38 183 GLN A N 1
ATOM 1500 C CA . GLN A 1 183 ? 54.223 55.474 -11.666 1.00 45.38 183 GLN A CA 1
ATOM 1501 C C . GLN A 1 183 ? 54.096 55.782 -13.164 1.00 45.38 183 GLN A C 1
ATOM 1503 O O . GLN A 1 183 ? 54.727 55.117 -13.981 1.00 45.38 183 GLN A O 1
ATOM 1508 N N . ARG A 1 184 ? 53.252 56.747 -13.536 1.00 45.66 184 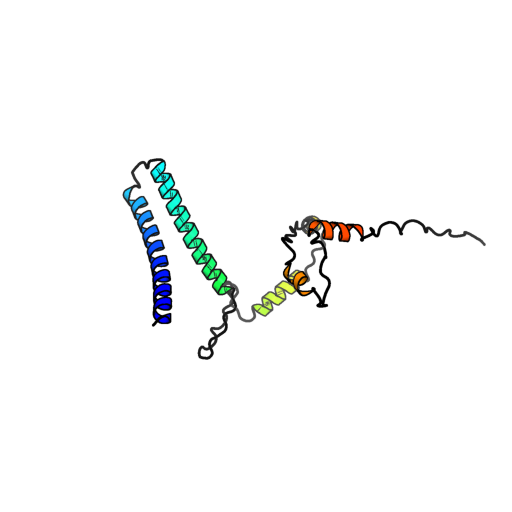ARG A N 1
ATOM 1509 C CA . ARG A 1 184 ? 53.299 57.351 -14.870 1.00 45.66 184 ARG A CA 1
ATOM 1510 C C . ARG A 1 184 ? 53.963 58.707 -14.728 1.00 45.66 184 ARG A C 1
ATOM 1512 O O . ARG A 1 184 ? 53.382 59.617 -14.139 1.00 45.66 184 ARG A O 1
ATOM 1519 N N . ASP A 1 185 ? 55.179 58.774 -15.246 1.00 42.34 185 ASP A N 1
ATOM 1520 C CA . ASP A 1 185 ? 55.969 59.984 -15.389 1.00 42.34 185 ASP A CA 1
ATOM 1521 C C . ASP A 1 185 ? 55.231 60.970 -16.301 1.00 42.34 185 ASP A C 1
ATOM 1523 O O . ASP A 1 185 ? 54.837 60.634 -17.419 1.00 42.34 185 ASP A O 1
ATOM 1527 N N . ASN A 1 186 ? 55.016 62.185 -15.799 1.00 47.06 186 ASN A N 1
ATOM 1528 C CA . ASN A 1 186 ? 54.552 63.322 -16.582 1.00 47.06 186 ASN A CA 1
ATOM 1529 C C . ASN A 1 186 ? 55.767 64.186 -16.941 1.00 47.06 186 ASN A C 1
ATOM 1531 O O . ASN A 1 186 ? 56.263 64.953 -16.118 1.00 47.06 186 ASN A O 1
ATOM 1535 N N . THR A 1 187 ? 56.202 64.083 -18.189 1.00 50.03 187 THR A N 1
ATOM 1536 C CA . THR A 1 187 ? 57.099 65.007 -18.891 1.00 50.03 187 THR A CA 1
ATOM 1537 C C . THR A 1 187 ? 56.696 64.977 -20.364 1.00 50.03 187 THR A C 1
ATOM 1539 O O . THR A 1 187 ? 56.369 63.916 -20.878 1.00 50.03 187 THR A O 1
ATOM 1542 N N . ALA A 1 188 ? 56.743 66.026 -21.172 1.00 45.06 188 ALA A N 1
ATOM 1543 C CA . ALA A 1 188 ? 56.602 67.475 -21.078 1.00 45.06 188 ALA A CA 1
ATOM 1544 C C . ALA A 1 188 ? 56.682 67.939 -22.554 1.00 45.06 188 ALA A C 1
ATOM 1546 O O . ALA A 1 188 ? 57.361 67.281 -23.344 1.00 45.06 188 ALA A O 1
ATOM 1547 N N . VAL A 1 189 ? 56.098 69.110 -22.839 1.00 42.66 189 VAL A N 1
ATOM 1548 C CA . VAL A 1 189 ? 56.256 69.948 -24.055 1.00 42.66 189 VAL A CA 1
ATOM 1549 C C . VAL A 1 189 ? 55.375 69.602 -25.255 1.00 42.66 189 VAL A C 1
ATOM 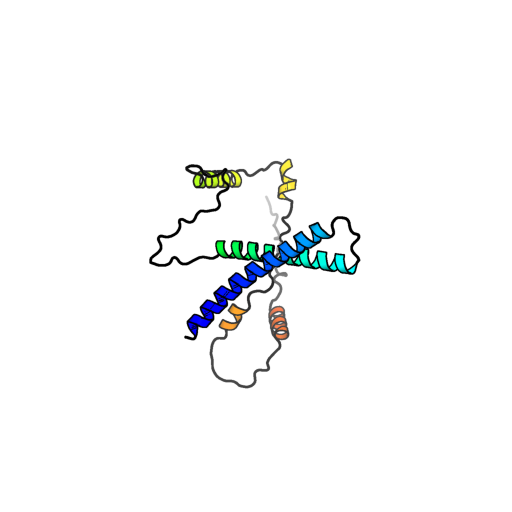1551 O O . VAL A 1 189 ? 55.535 68.523 -25.858 1.00 42.66 189 VAL A O 1
#

pLDDT: mean 74.68, std 19.18, range [38.0, 98.31]

Secondary structure (DSSP, 8-state):
-HHHHHHHHHHHHHHHHHHHHHHHHHHHHHHHHHHTTS---HHHHHHHHHHHHHHHHHHHHHHHHHHHHHHS--PPPTTSPPPP------GGG-STTHHHHHHHHHHHHHH-----TTTHHHHTS------------THHHHTT--------------HHHHHHHHHHH---S-SSSS-----------

Foldseek 3Di:
DVVVVVVVVVVVVVVVLVVVLVVLVVVLVCCCVVPVPHDDDPVVVVVSVVSVVVSVVSVVVVVVVVVVVLVDDDDDDPVDDDDPPDDPDDPVQPDPCSVVVVVVVVVCVVVPDDPDPVCVVVVPPPPPDDPPPPDDDCPVVVVPPDDDDDDPDDPPPDPVVVVVVVVVPDDDPPDPDPDDDDDDDDDDD

Sequence (189 aa):
ASELRKVSRWEYLGKRRAEKVVELRDDLADEEFLFSDSKLTRVEKERYEHKTKLLALTEEHKKAAELERVQRYYMPEDDVKPQIYIEPLEESEAGPNVDLKKWQDEQIDKATVRFSAKDAKERNKQKDYDLVMDEEIQFVLIDSVAGNREDKDAEVMSAEERKKMDIAQVEPISKAAVTGRTQRDNTAV